Protein AF-A0A3D2WBB2-F1 (afdb_monomer_lite)

Radius of gyration: 20.06 Å; chains: 1; bounding box: 77×52×42 Å

Structure (mmCIF, N/CA/C/O backbone):
data_AF-A0A3D2WBB2-F1
#
_entry.id   AF-A0A3D2WBB2-F1
#
loop_
_atom_site.group_PDB
_atom_site.id
_atom_site.type_symbol
_atom_site.label_atom_id
_atom_site.label_alt_id
_atom_site.label_comp_id
_atom_site.label_asym_id
_atom_site.label_entity_id
_atom_site.label_seq_id
_atom_site.pdbx_PDB_ins_code
_atom_site.Cartn_x
_atom_site.Cartn_y
_atom_site.Cartn_z
_atom_site.occupancy
_atom_site.B_iso_or_equiv
_atom_site.auth_seq_id
_atom_site.auth_comp_id
_atom_site.auth_asym_id
_atom_site.auth_atom_id
_atom_site.pdbx_PDB_model_num
ATOM 1 N N . GLU A 1 1 ? -9.782 -0.690 -15.755 1.00 61.75 1 GLU A N 1
ATOM 2 C CA . GLU A 1 1 ? -10.729 -1.822 -15.718 1.00 61.75 1 GLU A CA 1
ATOM 3 C C . GLU A 1 1 ? -10.111 -3.069 -16.345 1.00 61.75 1 GLU A C 1
ATOM 5 O O . GLU A 1 1 ? -9.703 -3.936 -15.591 1.00 61.75 1 GLU A O 1
ATOM 10 N N . THR A 1 2 ? -9.831 -3.093 -17.655 1.00 85.31 2 THR A N 1
ATOM 11 C CA . THR A 1 2 ? -9.267 -4.277 -18.347 1.00 85.31 2 THR A CA 1
ATOM 12 C C . THR A 1 2 ? -7.990 -4.871 -17.727 1.00 85.31 2 THR A C 1
ATOM 14 O O . THR A 1 2 ? -7.833 -6.085 -17.721 1.00 85.31 2 THR A O 1
ATOM 17 N N . GLY A 1 3 ? -7.074 -4.052 -17.195 1.00 86.94 3 GLY A N 1
ATOM 18 C CA . GLY A 1 3 ? -5.853 -4.553 -16.546 1.00 86.94 3 GLY A CA 1
ATOM 19 C C . GLY A 1 3 ? -6.113 -5.295 -15.227 1.00 86.94 3 GLY A C 1
ATOM 20 O O . GLY A 1 3 ? -5.578 -6.382 -15.016 1.00 86.94 3 GLY A O 1
ATOM 21 N N . ILE A 1 4 ? -7.008 -4.766 -14.386 1.00 91.81 4 ILE A N 1
ATOM 22 C CA . ILE A 1 4 ? -7.399 -5.400 -13.116 1.00 91.81 4 ILE A CA 1
ATOM 23 C C . ILE A 1 4 ? -8.048 -6.757 -13.390 1.00 91.81 4 ILE A C 1
ATOM 25 O O . ILE A 1 4 ? -7.694 -7.733 -12.735 1.00 91.81 4 ILE A O 1
ATOM 29 N N . ASP A 1 5 ? -8.921 -6.845 -14.397 1.00 93.56 5 ASP A N 1
ATOM 30 C CA . ASP A 1 5 ? -9.572 -8.107 -14.765 1.00 93.56 5 ASP A CA 1
ATOM 31 C C . ASP A 1 5 ? -8.561 -9.170 -15.213 1.00 93.56 5 ASP A C 1
ATOM 33 O O . ASP A 1 5 ? -8.656 -10.324 -14.797 1.00 93.56 5 ASP A O 1
ATOM 37 N N . ILE A 1 6 ? -7.550 -8.779 -16.002 1.00 93.38 6 ILE A N 1
ATOM 38 C CA . ILE A 1 6 ? -6.455 -9.684 -16.382 1.00 93.38 6 ILE A CA 1
ATOM 39 C C . ILE A 1 6 ? -5.683 -10.122 -15.137 1.00 93.38 6 ILE A C 1
ATOM 41 O O . 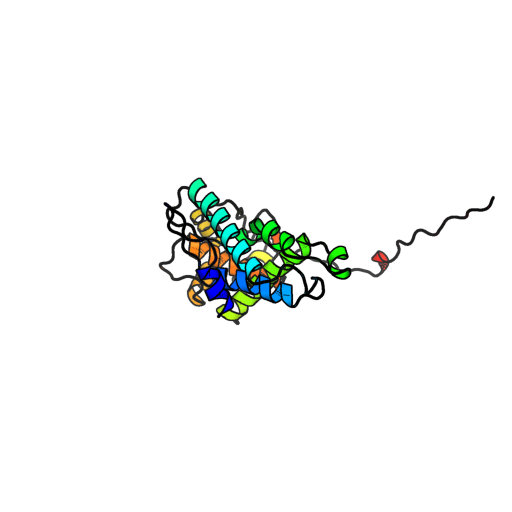ILE A 1 6 ? -5.426 -11.308 -14.965 1.00 93.38 6 ILE A O 1
ATOM 45 N N . THR A 1 7 ? -5.329 -9.194 -14.248 1.00 94.69 7 THR A N 1
ATOM 46 C CA . THR A 1 7 ? -4.597 -9.524 -13.018 1.00 94.69 7 THR A CA 1
ATOM 47 C C . THR A 1 7 ? -5.394 -10.489 -12.143 1.00 94.69 7 THR A C 1
ATOM 49 O O . THR A 1 7 ? -4.837 -11.471 -11.666 1.00 94.69 7 THR A O 1
ATOM 52 N N . ARG A 1 8 ? -6.702 -10.270 -11.987 1.00 92.56 8 ARG A N 1
ATOM 53 C CA . ARG A 1 8 ? -7.597 -11.141 -11.217 1.00 92.56 8 ARG A CA 1
ATOM 54 C C . ARG A 1 8 ? -7.728 -12.537 -11.831 1.00 92.56 8 ARG A C 1
ATOM 56 O O . ARG A 1 8 ? -7.845 -13.512 -11.096 1.00 92.56 8 ARG A O 1
ATOM 63 N N . GLN A 1 9 ? -7.715 -12.635 -13.161 1.00 93.56 9 GLN A N 1
ATOM 64 C CA . GLN A 1 9 ? -7.784 -13.911 -13.872 1.00 93.56 9 GLN A CA 1
ATOM 65 C C . GLN A 1 9 ? -6.462 -14.690 -13.811 1.00 93.56 9 GLN A C 1
ATOM 67 O O . GLN A 1 9 ? -6.476 -15.910 -13.662 1.00 93.56 9 GLN A O 1
ATOM 72 N N . GLU A 1 10 ? -5.333 -14.000 -13.967 1.00 95.81 10 GLU A N 1
ATOM 73 C CA . GLU A 1 10 ? -4.030 -14.632 -14.192 1.00 95.81 10 GLU A CA 1
ATOM 74 C C . GLU A 1 10 ? -3.206 -14.807 -12.908 1.00 95.81 10 GLU A C 1
ATOM 76 O O . GLU A 1 10 ? -2.350 -15.688 -12.857 1.00 95.81 10 GLU A O 1
ATOM 81 N N . ALA A 1 11 ? -3.434 -13.991 -11.873 1.00 94.75 11 ALA A N 1
ATOM 82 C CA . ALA A 1 11 ? -2.709 -14.111 -10.613 1.00 94.75 11 ALA A CA 1
ATOM 83 C C . ALA A 1 11 ? -3.179 -15.323 -9.807 1.00 94.75 11 ALA A C 1
ATOM 85 O O . ALA A 1 11 ? -4.372 -15.528 -9.565 1.00 94.75 11 ALA A O 1
ATOM 86 N N . TRP A 1 12 ? -2.222 -16.098 -9.301 1.00 93.62 12 TRP A N 1
ATOM 87 C CA . TRP A 1 12 ? -2.512 -17.219 -8.420 1.00 93.62 12 TRP A CA 1
ATOM 88 C C . TRP A 1 12 ? -2.884 -16.750 -7.000 1.00 93.62 12 TRP A C 1
ATOM 90 O O . TRP A 1 12 ? -2.059 -16.709 -6.079 1.00 93.62 12 TRP A O 1
ATOM 100 N N . VAL A 1 13 ? -4.155 -16.379 -6.822 1.00 92.56 13 VAL A N 1
ATOM 101 C CA . VAL A 1 13 ? -4.709 -15.865 -5.553 1.00 92.56 13 VAL A CA 1
ATOM 102 C C . VAL A 1 13 ? -5.600 -16.862 -4.811 1.00 92.56 13 VAL A C 1
ATOM 104 O O . VAL A 1 13 ? -5.756 -16.751 -3.599 1.00 92.56 13 VAL A O 1
ATOM 107 N N . ALA A 1 14 ? -6.158 -17.857 -5.504 1.00 88.00 14 ALA A N 1
ATOM 108 C CA . ALA A 1 14 ? -6.928 -18.927 -4.876 1.00 88.00 14 ALA A CA 1
ATOM 109 C C . ALA A 1 14 ? -5.973 -19.929 -4.206 1.00 88.00 14 ALA A C 1
ATOM 111 O O . ALA A 1 14 ? -5.263 -20.668 -4.894 1.00 88.00 14 ALA A O 1
ATOM 112 N N . ARG A 1 15 ? -5.935 -19.922 -2.868 1.00 82.75 15 ARG A N 1
ATOM 113 C CA . ARG A 1 15 ? -5.063 -20.780 -2.054 1.00 82.75 15 ARG A CA 1
ATOM 114 C C . ARG A 1 15 ? -5.856 -21.912 -1.419 1.00 82.75 15 ARG A C 1
ATOM 116 O O . ARG A 1 15 ? -6.950 -21.706 -0.897 1.00 82.75 15 ARG A O 1
ATOM 123 N N . ASP A 1 16 ? -5.297 -23.115 -1.460 1.00 84.12 16 ASP A N 1
ATOM 124 C CA . ASP A 1 16 ? -5.919 -24.275 -0.835 1.00 84.12 16 ASP A CA 1
ATOM 125 C C . ASP A 1 16 ? -5.902 -24.119 0.693 1.00 84.12 16 ASP A C 1
ATOM 127 O O . ASP A 1 16 ? -4.847 -23.974 1.304 1.00 84.12 16 ASP A O 1
ATOM 131 N N . GLY A 1 17 ? -7.077 -24.181 1.323 1.00 81.50 17 GLY A N 1
ATOM 132 C CA . GLY A 1 17 ? -7.205 -24.197 2.784 1.00 81.50 17 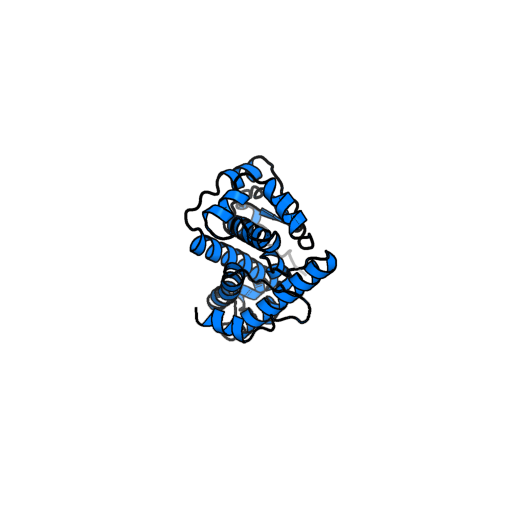GLY A CA 1
ATOM 133 C C . GLY A 1 17 ? -7.274 -22.831 3.473 1.00 81.50 17 GLY A C 1
ATOM 134 O O . GLY A 1 17 ? -7.447 -22.810 4.688 1.00 81.50 17 GLY A O 1
ATOM 135 N N . MET A 1 18 ? -7.213 -21.718 2.734 1.00 85.12 18 MET A N 1
ATOM 136 C CA . MET A 1 18 ? -7.376 -20.362 3.276 1.00 85.12 18 MET A CA 1
ATOM 137 C C . MET A 1 18 ? -8.432 -19.582 2.489 1.00 85.12 18 MET A C 1
ATOM 139 O O . MET A 1 18 ? -8.458 -19.612 1.259 1.00 85.12 18 MET A O 1
ATOM 143 N N . CYS A 1 19 ? -9.300 -18.850 3.190 1.00 92.75 19 CYS A N 1
ATOM 144 C CA . CYS A 1 19 ? -10.227 -17.920 2.549 1.00 92.75 19 CYS A CA 1
ATOM 145 C C . CYS A 1 19 ? -9.487 -16.613 2.245 1.00 92.75 19 CYS A C 1
ATOM 147 O O . CYS A 1 19 ? -9.112 -15.903 3.175 1.00 92.75 19 CYS A O 1
ATOM 149 N N . VAL A 1 20 ? -9.247 -16.299 0.971 1.00 96.12 20 VAL A N 1
ATOM 150 C CA . VAL A 1 20 ? -8.587 -15.048 0.567 1.00 96.12 20 VAL A CA 1
ATOM 151 C C . VAL A 1 20 ? -9.648 -14.023 0.174 1.00 96.12 20 VAL A C 1
ATOM 153 O O . VAL A 1 20 ? -10.435 -14.259 -0.741 1.00 96.12 20 VAL A O 1
ATOM 156 N N . GLU A 1 21 ? -9.652 -12.877 0.849 1.00 96.69 21 GLU A N 1
ATOM 157 C CA . GLU A 1 21 ? -10.499 -11.728 0.523 1.00 96.69 21 GLU A CA 1
ATOM 158 C C . GLU A 1 21 ? -9.593 -10.553 0.151 1.00 96.69 21 GLU A C 1
ATOM 160 O O . GLU A 1 21 ? -8.847 -10.046 0.985 1.00 96.69 21 GLU A O 1
ATOM 165 N N . ILE A 1 22 ? -9.639 -10.129 -1.113 1.00 97.69 22 ILE A N 1
ATOM 166 C CA . ILE A 1 22 ? -8.820 -9.027 -1.626 1.00 97.69 22 ILE A CA 1
ATOM 167 C C . ILE A 1 22 ? -9.717 -7.794 -1.758 1.00 97.69 22 ILE A C 1
ATOM 169 O O . ILE A 1 22 ? -10.651 -7.822 -2.559 1.00 97.69 22 ILE A O 1
ATOM 173 N N . PRO A 1 23 ? -9.473 -6.712 -0.997 1.00 98.12 23 PRO A N 1
ATOM 174 C CA . PRO A 1 23 ? -10.250 -5.492 -1.148 1.00 98.12 23 PRO A CA 1
ATOM 175 C C . PRO A 1 23 ? -9.999 -4.865 -2.520 1.00 98.12 23 PRO A C 1
ATOM 177 O O . PRO A 1 23 ? -8.846 -4.731 -2.932 1.00 98.12 23 PRO A O 1
ATOM 180 N N . ASP A 1 24 ? -11.052 -4.383 -3.185 1.00 97.44 24 ASP A N 1
ATOM 181 C CA . ASP A 1 24 ? -10.924 -3.832 -4.540 1.00 97.44 24 ASP A CA 1
ATOM 182 C C . ASP A 1 24 ? -9.881 -2.696 -4.611 1.00 97.44 24 ASP A C 1
ATOM 184 O O . ASP A 1 24 ? -9.224 -2.536 -5.632 1.00 97.44 24 ASP A O 1
ATOM 188 N N . PHE A 1 25 ? -9.714 -1.881 -3.550 1.00 98.19 25 PHE A N 1
ATOM 189 C CA . PHE A 1 25 ? -8.728 -0.780 -3.548 1.00 98.19 25 PHE A CA 1
ATOM 190 C C . PHE A 1 25 ? -7.288 -1.296 -3.540 1.00 98.19 25 PHE A C 1
ATOM 192 O O . PHE A 1 25 ? -6.386 -0.593 -3.992 1.00 98.19 25 PHE A O 1
ATOM 199 N N . VAL A 1 26 ? -7.049 -2.507 -3.033 1.00 98.50 26 VAL A N 1
ATOM 200 C CA . VAL A 1 26 ? -5.727 -3.135 -3.069 1.00 98.50 26 VAL A CA 1
ATOM 201 C C . VAL A 1 26 ? -5.402 -3.545 -4.502 1.00 98.50 26 VAL A C 1
ATOM 203 O O . VAL A 1 26 ? -4.334 -3.187 -4.990 1.00 98.50 26 VAL A O 1
ATOM 206 N N . GLU A 1 27 ? -6.328 -4.198 -5.213 1.00 97.94 27 GLU A N 1
ATOM 207 C CA . GLU A 1 27 ? -6.154 -4.532 -6.641 1.00 97.94 27 GLU A CA 1
ATOM 208 C C . GLU A 1 27 ? -5.912 -3.281 -7.486 1.00 97.94 27 GLU A C 1
ATOM 210 O O . GLU A 1 27 ? -5.000 -3.219 -8.309 1.00 97.94 27 GLU A O 1
ATOM 215 N N . GLU A 1 28 ? -6.698 -2.248 -7.221 1.00 98.31 28 GLU A N 1
ATOM 216 C CA . GLU A 1 28 ? -6.569 -0.937 -7.832 1.00 98.31 28 GLU A CA 1
ATOM 217 C C . GLU A 1 28 ? -5.208 -0.276 -7.570 1.00 98.31 28 GLU A C 1
ATOM 219 O O . GLU A 1 28 ? -4.611 0.297 -8.482 1.00 98.31 28 GLU A O 1
ATOM 224 N N . THR A 1 29 ? -4.698 -0.367 -6.341 1.00 98.62 29 THR A N 1
ATOM 225 C CA . THR A 1 29 ? -3.377 0.167 -5.977 1.00 98.62 29 THR A CA 1
ATOM 226 C C . THR A 1 29 ? -2.265 -0.611 -6.673 1.00 98.62 29 THR A C 1
ATOM 228 O O . THR A 1 29 ? -1.348 -0.001 -7.216 1.00 98.62 29 THR A O 1
ATOM 231 N N . VAL A 1 30 ? -2.368 -1.943 -6.730 1.00 98.38 30 VAL A N 1
ATOM 232 C CA . VAL A 1 30 ? -1.417 -2.807 -7.448 1.00 98.38 30 VAL A CA 1
ATOM 233 C C . VAL A 1 30 ? -1.358 -2.456 -8.934 1.00 98.38 30 VAL A C 1
ATOM 235 O O . VAL A 1 30 ? -0.272 -2.318 -9.496 1.00 98.38 30 VAL A O 1
ATOM 238 N N . GLU A 1 31 ? -2.510 -2.267 -9.574 1.00 97.50 31 GLU A N 1
ATOM 239 C CA . GLU A 1 31 ? -2.563 -1.886 -10.984 1.00 97.50 31 GLU A CA 1
ATOM 240 C C . GLU A 1 31 ? -1.968 -0.484 -11.211 1.00 97.50 31 GLU A C 1
ATOM 242 O O . GLU A 1 31 ? -1.227 -0.265 -12.172 1.00 97.50 31 GLU A O 1
ATOM 247 N N . ARG A 1 32 ? -2.227 0.465 -10.302 1.00 97.38 32 ARG A N 1
ATOM 248 C CA . ARG A 1 32 ? -1.655 1.818 -10.377 1.00 97.38 32 ARG A CA 1
ATOM 249 C C . ARG A 1 32 ? -0.132 1.829 -10.270 1.00 97.38 32 ARG A C 1
ATOM 251 O O . ARG A 1 32 ? 0.479 2.618 -10.985 1.00 97.38 32 ARG A O 1
ATOM 258 N N . ILE A 1 33 ? 0.482 0.923 -9.502 1.00 97.81 33 ILE A N 1
ATOM 259 C CA . ILE A 1 33 ? 1.953 0.793 -9.455 1.00 97.81 33 ILE A CA 1
ATOM 260 C C . ILE A 1 33 ? 2.501 0.540 -10.859 1.00 97.81 33 ILE A C 1
ATOM 262 O O . ILE A 1 33 ? 3.455 1.192 -11.277 1.00 97.81 33 ILE A O 1
ATOM 266 N N . ALA A 1 34 ? 1.877 -0.372 -11.607 1.00 94.81 34 ALA A N 1
ATOM 267 C CA . ALA A 1 34 ? 2.307 -0.697 -12.960 1.00 94.81 34 ALA A CA 1
ATOM 268 C C . ALA A 1 34 ? 2.087 0.468 -13.936 1.00 94.81 34 ALA A C 1
ATOM 270 O O . ALA A 1 34 ? 2.934 0.708 -14.790 1.00 94.81 34 ALA A O 1
ATOM 271 N N . PHE A 1 35 ? 0.979 1.207 -13.815 1.00 94.62 35 PHE A N 1
ATOM 272 C CA . PHE A 1 35 ? 0.743 2.398 -14.637 1.00 94.62 35 PHE A CA 1
ATOM 273 C C . PHE A 1 35 ? 1.764 3.500 -14.369 1.00 94.62 35 PHE A C 1
ATOM 275 O O . PHE A 1 35 ? 2.396 3.976 -15.307 1.00 94.62 35 PHE A O 1
ATOM 282 N N . LEU A 1 36 ? 1.977 3.854 -13.101 1.00 96.56 36 LEU A N 1
ATOM 283 C CA . LEU A 1 36 ? 2.958 4.872 -12.734 1.00 96.56 36 LEU A CA 1
ATOM 284 C C . LEU A 1 36 ? 4.367 4.473 -13.167 1.00 96.56 36 LEU A C 1
ATOM 286 O O . LEU A 1 36 ? 5.098 5.307 -13.684 1.00 96.56 36 LEU A O 1
ATOM 290 N N . ALA A 1 37 ? 4.728 3.196 -13.028 1.00 95.56 37 ALA A N 1
ATOM 291 C CA . ALA A 1 37 ? 6.027 2.707 -13.465 1.00 95.56 37 ALA A CA 1
ATOM 292 C C . ALA A 1 37 ? 6.224 2.808 -14.989 1.00 95.56 37 ALA A C 1
ATOM 294 O O . ALA A 1 37 ? 7.334 3.076 -15.436 1.00 95.56 37 ALA A O 1
ATOM 295 N N . ARG A 1 38 ? 5.168 2.622 -15.799 1.00 93.31 38 ARG A N 1
ATOM 296 C CA . ARG A 1 38 ? 5.245 2.806 -17.264 1.00 93.31 38 ARG A CA 1
ATOM 297 C C . ARG A 1 38 ? 5.446 4.269 -17.635 1.00 93.31 38 ARG A C 1
ATOM 299 O O . ARG A 1 38 ? 6.156 4.555 -18.588 1.00 93.31 38 ARG A O 1
ATOM 306 N N . ASP A 1 39 ? 4.850 5.186 -16.884 1.00 93.69 39 ASP A N 1
ATOM 307 C CA . ASP A 1 39 ? 4.917 6.617 -17.185 1.00 93.69 39 ASP A CA 1
ATOM 308 C C . ASP A 1 39 ? 6.134 7.318 -16.540 1.00 93.69 39 ASP A C 1
ATOM 310 O O . ASP A 1 39 ? 6.407 8.490 -16.825 1.00 93.69 39 ASP A O 1
ATOM 314 N N . ASP A 1 40 ? 6.897 6.618 -15.691 1.00 95.50 40 ASP A N 1
ATOM 315 C CA . ASP A 1 40 ? 8.071 7.158 -15.005 1.00 95.50 40 ASP A CA 1
ATOM 316 C C . ASP A 1 40 ? 9.300 7.196 -15.929 1.00 95.50 40 ASP A C 1
ATOM 318 O O . ASP A 1 40 ? 9.781 6.181 -16.429 1.00 95.50 40 ASP A O 1
ATOM 322 N N . ARG A 1 41 ? 9.864 8.394 -16.122 1.00 94.62 41 ARG A N 1
ATOM 323 C CA . ARG A 1 41 ? 11.036 8.627 -16.987 1.00 94.62 41 ARG A CA 1
ATOM 324 C C . ARG A 1 41 ? 12.327 8.007 -16.461 1.00 94.62 41 ARG A C 1
ATOM 326 O O . ARG A 1 41 ? 13.297 7.912 -17.205 1.00 94.62 41 ARG A O 1
ATOM 333 N N . ARG A 1 42 ? 12.355 7.624 -15.185 1.00 96.12 42 ARG A N 1
ATOM 334 C CA . ARG A 1 42 ? 13.504 6.978 -14.543 1.00 96.12 42 ARG A CA 1
ATOM 335 C C . ARG A 1 42 ? 13.574 5.483 -14.860 1.00 96.12 42 ARG A C 1
ATOM 337 O O . ARG A 1 42 ? 14.571 4.848 -14.527 1.00 96.12 42 ARG A O 1
ATOM 344 N N . ILE A 1 43 ? 12.531 4.924 -15.472 1.00 95.50 43 ILE A N 1
ATOM 345 C CA . ILE A 1 43 ? 12.381 3.501 -15.776 1.00 95.50 43 ILE A CA 1
ATOM 346 C C . ILE A 1 43 ? 12.453 3.304 -17.294 1.00 95.50 43 ILE A C 1
ATOM 348 O O . ILE A 1 43 ? 11.814 4.035 -18.055 1.00 95.50 43 ILE A O 1
ATOM 352 N N . ASP A 1 44 ? 13.219 2.303 -17.738 1.00 93.56 44 ASP A N 1
ATOM 353 C CA . ASP A 1 44 ? 13.323 1.945 -19.155 1.00 93.56 44 ASP A CA 1
ATOM 354 C C . ASP A 1 44 ? 11.950 1.482 -19.660 1.00 93.56 44 ASP A C 1
ATOM 356 O O . ASP A 1 44 ? 11.328 0.563 -19.123 1.00 93.56 44 ASP A O 1
ATOM 360 N N . GLN A 1 45 ? 11.476 2.091 -20.741 1.00 84.94 45 GLN A N 1
ATOM 361 C CA . GLN A 1 45 ? 10.185 1.792 -21.369 1.00 84.94 45 GLN A CA 1
ATOM 362 C C . GLN A 1 45 ? 10.113 0.386 -21.989 1.00 84.94 45 GLN A C 1
ATOM 364 O O . GLN A 1 45 ? 9.035 -0.101 -22.335 1.00 84.94 45 GLN A O 1
ATOM 369 N N . ARG A 1 46 ? 11.259 -0.280 -22.153 1.00 83.56 46 ARG A N 1
ATOM 370 C CA . ARG A 1 46 ? 11.383 -1.678 -22.591 1.00 83.56 46 ARG A CA 1
ATOM 371 C C . ARG A 1 46 ? 11.482 -2.657 -21.422 1.00 83.56 46 ARG A C 1
ATOM 373 O O . ARG A 1 46 ? 11.603 -3.860 -21.662 1.00 83.56 46 ARG A O 1
ATOM 380 N N . SER A 1 47 ? 11.446 -2.159 -20.187 1.00 80.44 47 SER A N 1
ATOM 381 C CA . SER A 1 47 ? 11.511 -2.975 -18.977 1.00 80.44 47 SER A CA 1
ATOM 382 C C . SER A 1 47 ? 10.305 -3.910 -18.829 1.00 80.44 47 SER A C 1
ATOM 384 O O . SER A 1 47 ? 9.299 -3.839 -19.540 1.00 80.44 47 SER A O 1
ATOM 386 N N . GLY A 1 48 ? 10.394 -4.820 -17.860 1.00 78.69 48 GLY A N 1
ATOM 387 C CA . GLY A 1 48 ? 9.367 -5.811 -17.546 1.00 78.69 48 GLY A CA 1
ATOM 388 C C . GLY A 1 48 ? 8.066 -5.257 -16.950 1.00 78.69 48 GLY A C 1
ATOM 389 O O . GLY A 1 48 ? 7.240 -6.072 -16.518 1.00 78.69 48 GLY A O 1
ATOM 390 N N . VAL A 1 49 ? 7.845 -3.934 -16.957 1.00 86.50 49 VAL A N 1
ATOM 391 C CA . VAL A 1 49 ? 6.637 -3.222 -16.488 1.00 86.50 49 VAL A CA 1
ATOM 392 C C . VAL A 1 49 ? 5.451 -3.453 -17.448 1.00 86.50 49 VAL A C 1
ATOM 394 O O . VAL A 1 49 ? 4.830 -2.568 -18.033 1.00 86.50 49 VAL A O 1
ATOM 397 N N . SER A 1 50 ? 5.122 -4.725 -17.622 1.00 88.62 50 SER A N 1
ATOM 398 C CA . SER A 1 50 ? 4.002 -5.253 -18.399 1.00 88.62 50 SER A CA 1
ATOM 399 C C . SER A 1 50 ? 2.883 -5.693 -17.459 1.00 88.62 50 SER A C 1
ATOM 401 O O . SER A 1 50 ? 2.963 -5.478 -16.250 1.00 88.62 50 SER A O 1
ATOM 403 N N . GLN A 1 51 ? 1.859 -6.371 -17.978 1.00 91.12 51 GLN A N 1
ATOM 404 C CA . GLN A 1 51 ? 0.829 -6.964 -17.121 1.00 91.12 51 GLN A CA 1
ATOM 405 C C . GLN A 1 51 ? 1.363 -8.051 -16.179 1.00 91.12 51 GLN A C 1
ATOM 407 O O . GLN A 1 51 ? 0.728 -8.376 -15.185 1.00 91.12 51 GLN A O 1
ATOM 412 N N . ARG A 1 52 ? 2.581 -8.556 -16.412 1.00 92.31 52 ARG A N 1
ATOM 413 C CA . ARG A 1 52 ? 3.242 -9.497 -15.496 1.00 92.31 52 ARG A CA 1
ATOM 414 C C . ARG A 1 52 ? 3.635 -8.867 -14.163 1.00 92.31 52 ARG A C 1
ATOM 416 O O . ARG A 1 52 ? 3.771 -9.593 -13.182 1.00 92.31 52 ARG A O 1
ATOM 423 N N . MET A 1 53 ? 3.853 -7.554 -14.125 1.00 94.62 53 MET A N 1
ATOM 424 C CA . MET A 1 53 ? 4.214 -6.849 -12.898 1.00 94.62 53 MET A CA 1
ATOM 425 C C . MET A 1 53 ? 3.070 -6.868 -11.868 1.00 94.62 53 MET A C 1
ATOM 427 O O . MET A 1 53 ? 3.294 -7.435 -10.800 1.00 94.62 53 MET A O 1
ATOM 431 N N . PRO A 1 54 ? 1.849 -6.366 -12.157 1.00 96.94 54 PRO A N 1
ATOM 432 C CA . PRO A 1 54 ? 0.750 -6.407 -11.194 1.00 96.94 54 PRO A CA 1
ATOM 433 C C . PRO A 1 54 ? 0.357 -7.842 -10.817 1.00 96.94 54 PRO A C 1
ATOM 435 O O . PRO A 1 54 ? 0.073 -8.087 -9.651 1.00 96.94 54 PRO A O 1
ATOM 438 N N . ILE A 1 55 ? 0.451 -8.809 -11.742 1.00 97.00 55 ILE A N 1
ATOM 439 C CA . ILE A 1 55 ? 0.271 -10.243 -11.441 1.00 97.00 55 ILE A CA 1
ATOM 440 C C . ILE A 1 55 ? 1.265 -10.712 -10.366 1.00 97.00 55 ILE A C 1
ATOM 442 O O . ILE A 1 55 ? 0.855 -11.230 -9.331 1.00 97.00 55 ILE A O 1
ATOM 446 N N . THR A 1 56 ? 2.566 -10.472 -10.568 1.00 96.94 56 THR A N 1
ATOM 447 C CA . THR A 1 56 ? 3.608 -10.914 -9.619 1.00 96.94 56 THR A CA 1
ATOM 448 C C . THR A 1 56 ? 3.467 -10.203 -8.267 1.00 96.94 56 THR A C 1
ATOM 450 O O . THR A 1 56 ? 3.658 -10.815 -7.214 1.00 96.94 56 THR A O 1
ATOM 453 N N . ILE A 1 57 ? 3.120 -8.910 -8.275 1.00 98.12 57 ILE A N 1
ATOM 454 C CA . ILE A 1 57 ? 2.866 -8.142 -7.049 1.00 98.12 57 ILE A CA 1
ATOM 455 C C . ILE A 1 57 ? 1.674 -8.744 -6.304 1.00 98.12 57 ILE A C 1
ATOM 457 O O . ILE A 1 57 ? 1.799 -9.023 -5.115 1.00 98.12 57 ILE A O 1
ATOM 461 N N . MET A 1 58 ? 0.559 -8.999 -6.996 1.00 98.19 58 MET A N 1
ATOM 462 C CA . MET A 1 58 ? -0.652 -9.576 -6.408 1.00 98.19 58 MET A CA 1
ATOM 463 C C . MET A 1 58 ? -0.370 -10.929 -5.740 1.00 98.19 58 MET A C 1
ATOM 465 O O . MET A 1 58 ? -0.713 -11.146 -4.578 1.00 98.19 58 MET A O 1
ATOM 469 N N . GLU A 1 59 ? 0.334 -11.824 -6.432 1.00 97.62 59 GLU A N 1
ATOM 470 C CA . GLU A 1 59 ? 0.735 -13.124 -5.881 1.00 97.62 59 GLU A CA 1
ATOM 471 C C . GLU A 1 59 ? 1.629 -12.983 -4.644 1.00 97.62 59 GLU A C 1
ATOM 473 O O . GLU A 1 59 ? 1.503 -13.751 -3.682 1.00 97.62 59 GLU A O 1
ATOM 478 N N . THR A 1 60 ? 2.521 -11.989 -4.647 1.00 98.06 60 THR A N 1
ATOM 479 C CA . THR A 1 60 ? 3.452 -11.740 -3.543 1.00 98.06 60 THR A CA 1
ATOM 480 C C . THR A 1 60 ? 2.733 -11.179 -2.320 1.00 98.06 60 THR A C 1
ATOM 482 O O . THR A 1 60 ? 2.955 -11.676 -1.214 1.00 98.06 60 THR A O 1
ATOM 485 N N . ILE A 1 61 ? 1.835 -10.202 -2.493 1.00 98.12 61 ILE A N 1
ATOM 486 C CA . ILE A 1 61 ? 1.089 -9.623 -1.367 1.00 98.12 61 ILE A CA 1
ATOM 487 C C . ILE A 1 61 ? 0.117 -10.629 -0.754 1.00 98.12 61 ILE A C 1
ATOM 489 O O . ILE A 1 61 ? 0.018 -10.695 0.469 1.00 98.12 61 ILE A O 1
ATOM 493 N N . VAL A 1 62 ? -0.531 -11.470 -1.571 1.00 97.75 62 VAL A N 1
ATOM 494 C CA . VAL A 1 62 ? -1.393 -12.552 -1.073 1.00 97.75 62 VAL A CA 1
ATOM 495 C C . VAL A 1 62 ? -0.566 -13.574 -0.297 1.00 97.75 62 VAL A C 1
ATOM 497 O O . VAL A 1 62 ? -0.958 -13.956 0.799 1.00 97.75 62 VAL A O 1
ATOM 500 N N . SER A 1 63 ? 0.617 -13.953 -0.791 1.00 96.69 63 SER A N 1
ATOM 501 C CA . SER A 1 63 ? 1.499 -14.892 -0.076 1.00 96.69 63 SER A CA 1
ATOM 502 C C . SER A 1 63 ? 2.020 -14.311 1.248 1.00 96.69 63 SER A C 1
ATOM 504 O O . SER A 1 63 ? 2.145 -15.027 2.243 1.00 96.69 63 SER A O 1
ATOM 506 N N . ASN A 1 64 ? 2.314 -13.006 1.295 1.00 97.31 64 ASN A N 1
ATOM 507 C CA . ASN A 1 64 ? 2.725 -12.332 2.529 1.00 97.31 64 ASN A CA 1
ATOM 508 C C . ASN A 1 64 ? 1.569 -12.245 3.539 1.00 97.31 64 ASN A C 1
ATOM 510 O O . ASN A 1 64 ? 1.763 -12.515 4.727 1.00 97.31 64 ASN A O 1
ATOM 514 N N . ALA A 1 65 ? 0.364 -11.934 3.058 1.00 97.12 65 ALA A N 1
ATOM 515 C CA . ALA A 1 65 ? -0.849 -11.921 3.862 1.00 97.12 65 ALA A CA 1
ATOM 516 C C . ALA A 1 65 ? -1.183 -13.315 4.408 1.00 97.12 65 ALA A C 1
ATOM 518 O O . ALA A 1 65 ? -1.517 -13.434 5.581 1.00 97.12 65 ALA A O 1
ATOM 519 N N . GLU A 1 66 ? -1.023 -14.366 3.603 1.00 95.88 66 GLU A N 1
ATOM 520 C CA . GLU A 1 66 ? -1.231 -15.763 3.999 1.00 95.88 66 GLU A CA 1
ATOM 521 C C . GLU A 1 66 ? -0.250 -16.169 5.105 1.00 95.88 66 GLU A C 1
ATOM 523 O O . GLU A 1 66 ? -0.657 -16.685 6.147 1.00 95.88 66 GLU A O 1
ATOM 528 N N . ARG A 1 67 ? 1.042 -15.843 4.944 1.00 95.94 67 ARG A N 1
ATOM 529 C CA . ARG A 1 67 ? 2.051 -16.043 5.999 1.00 95.94 67 ARG A CA 1
ATOM 530 C C . ARG A 1 67 ? 1.625 -15.373 7.306 1.00 95.94 67 ARG A C 1
ATOM 532 O O . ARG A 1 67 ? 1.752 -15.977 8.373 1.00 95.94 67 ARG A O 1
ATOM 539 N N . ARG A 1 68 ? 1.161 -14.121 7.236 1.00 95.88 68 ARG A N 1
ATOM 540 C CA . ARG A 1 68 ? 0.707 -13.357 8.407 1.00 95.88 68 ARG A CA 1
ATOM 541 C C . ARG A 1 68 ? -0.533 -13.992 9.041 1.00 95.88 68 ARG A C 1
ATOM 543 O O . ARG A 1 68 ? -0.525 -14.205 10.251 1.00 95.88 68 ARG A O 1
ATOM 550 N N . ALA A 1 69 ? -1.540 -14.333 8.242 1.00 95.69 69 ALA A N 1
ATOM 551 C CA . ALA A 1 69 ? -2.782 -14.947 8.698 1.00 95.69 69 ALA A CA 1
ATOM 552 C C . ALA A 1 69 ? -2.514 -16.279 9.414 1.00 95.69 69 ALA A C 1
ATOM 554 O O . ALA A 1 69 ? -2.939 -16.466 10.551 1.00 95.69 69 ALA A O 1
ATOM 555 N N . LEU A 1 70 ? -1.704 -17.161 8.819 1.00 95.19 70 LEU A N 1
ATOM 556 C CA . LEU A 1 70 ? -1.321 -18.444 9.419 1.00 95.19 70 LEU A CA 1
ATOM 557 C C . LEU A 1 70 ? -0.559 -18.276 10.738 1.00 95.19 70 LEU A C 1
ATOM 559 O O . LEU A 1 70 ? -0.788 -19.022 11.688 1.00 95.19 70 LEU A O 1
ATOM 563 N N . ARG A 1 71 ? 0.340 -17.289 10.818 1.00 96.69 71 ARG A N 1
ATOM 564 C CA . ARG A 1 71 ? 1.115 -17.015 12.036 1.00 96.69 71 ARG A CA 1
ATOM 565 C C . ARG A 1 71 ? 0.230 -16.575 13.204 1.00 96.69 71 ARG A C 1
ATOM 567 O O . ARG A 1 71 ? 0.565 -16.879 14.347 1.00 96.69 71 ARG A O 1
ATOM 574 N N . HIS A 1 72 ? -0.864 -15.872 12.918 1.00 96.75 72 HIS A N 1
ATOM 575 C CA . HIS A 1 72 ? -1.794 -15.345 13.923 1.00 96.75 72 HIS A CA 1
ATOM 576 C C . HIS A 1 72 ? -3.081 -16.161 14.078 1.00 96.75 72 HIS A C 1
ATOM 578 O O . HIS A 1 72 ? -3.891 -15.837 14.942 1.00 96.75 72 HIS A O 1
ATOM 584 N N . GLY A 1 73 ? -3.258 -17.224 13.290 1.00 95.31 73 GLY A N 1
ATOM 585 C CA . GLY A 1 73 ? -4.465 -18.051 13.305 1.00 95.31 73 GLY A CA 1
ATOM 586 C C . GLY A 1 73 ? -5.708 -17.321 12.787 1.00 95.31 73 GLY A C 1
ATOM 587 O O . GLY A 1 73 ? -6.784 -17.490 13.350 1.00 95.31 73 GLY A O 1
ATOM 588 N N . GLU A 1 74 ? -5.561 -16.475 11.765 1.00 95.31 74 GLU A N 1
ATOM 589 C CA . GLU A 1 74 ? -6.673 -15.751 11.136 1.00 95.31 74 GLU A CA 1
ATOM 590 C C . GLU A 1 74 ? -7.372 -16.627 10.084 1.00 95.31 74 GLU A C 1
ATOM 592 O O . GLU A 1 74 ? -6.719 -17.178 9.200 1.00 95.31 74 GLU A O 1
ATOM 597 N N . ASP A 1 75 ? -8.705 -16.717 10.144 1.00 92.62 75 ASP A N 1
ATOM 598 C CA . ASP A 1 75 ? -9.504 -17.540 9.218 1.00 92.62 75 ASP A CA 1
ATOM 599 C C . ASP A 1 75 ? -9.570 -16.965 7.789 1.00 92.62 75 ASP A C 1
ATOM 601 O O . ASP A 1 75 ? -9.772 -17.696 6.816 1.00 92.62 75 ASP A O 1
ATOM 605 N N . ILE A 1 76 ? -9.432 -15.639 7.663 1.00 95.81 76 ILE A N 1
ATOM 606 C CA . ILE A 1 76 ? -9.510 -14.909 6.394 1.00 95.81 76 ILE A CA 1
ATOM 607 C C . ILE A 1 76 ? -8.177 -14.208 6.146 1.00 95.81 76 ILE A C 1
ATOM 609 O O . ILE A 1 76 ? -7.724 -13.393 6.947 1.00 95.81 76 ILE A O 1
ATOM 613 N N . THR A 1 77 ? -7.570 -14.501 5.001 1.00 97.19 77 THR A N 1
ATOM 614 C CA . THR A 1 77 ? -6.369 -13.837 4.501 1.00 97.19 77 THR A CA 1
ATOM 615 C C . THR A 1 77 ? -6.757 -12.575 3.748 1.00 97.19 77 THR A C 1
ATOM 617 O O . THR A 1 77 ? -7.372 -12.651 2.686 1.00 97.19 77 THR A O 1
ATOM 620 N N . VAL A 1 78 ? -6.353 -11.420 4.277 1.00 98.06 78 VAL A N 1
ATOM 621 C CA . VAL A 1 78 ? -6.583 -10.120 3.637 1.00 98.06 78 VAL A CA 1
ATOM 622 C C . VAL A 1 78 ? -5.244 -9.416 3.397 1.00 98.06 78 VAL A C 1
ATOM 624 O O . VAL A 1 78 ? -4.553 -9.091 4.375 1.00 98.06 78 VAL A O 1
ATOM 627 N N . PRO A 1 79 ? -4.843 -9.181 2.132 1.00 97.94 79 PRO A N 1
ATOM 628 C CA . PRO A 1 79 ? -3.702 -8.335 1.828 1.00 97.94 79 PRO A CA 1
ATOM 629 C C . PRO A 1 79 ? -4.008 -6.866 2.137 1.00 97.94 79 PRO A C 1
ATOM 631 O O . PRO A 1 79 ? -5.138 -6.396 2.000 1.00 97.94 79 PRO A O 1
ATOM 634 N N . ARG A 1 80 ? -2.978 -6.141 2.565 1.00 97.00 80 ARG A N 1
ATOM 635 C CA . ARG A 1 80 ? -3.015 -4.737 2.985 1.00 97.00 80 ARG A CA 1
ATOM 636 C C . ARG A 1 80 ? -1.915 -3.942 2.284 1.00 97.00 80 ARG A C 1
ATOM 638 O O . ARG A 1 80 ? -1.076 -4.508 1.587 1.00 97.00 80 ARG A O 1
ATOM 645 N N . ILE A 1 81 ? -1.888 -2.628 2.471 1.00 97.19 81 ILE A N 1
ATOM 646 C CA . ILE A 1 81 ? -0.918 -1.753 1.796 1.00 97.19 81 ILE A CA 1
ATOM 647 C C . ILE A 1 81 ? 0.513 -2.040 2.265 1.00 97.19 81 ILE A C 1
ATOM 649 O O . ILE A 1 81 ? 1.437 -2.034 1.453 1.00 97.19 81 ILE A O 1
ATOM 653 N N . ALA A 1 82 ? 0.704 -2.409 3.535 1.00 94.81 82 ALA A N 1
ATOM 654 C CA . ALA A 1 82 ? 1.988 -2.861 4.064 1.00 94.81 82 ALA A CA 1
ATOM 655 C C . ALA A 1 82 ? 2.560 -4.070 3.296 1.00 94.81 82 ALA A C 1
ATOM 657 O O . ALA A 1 82 ? 3.777 -4.199 3.169 1.00 94.81 82 ALA A O 1
ATOM 658 N N . ASP A 1 83 ? 1.709 -4.928 2.721 1.00 97.50 83 ASP A N 1
ATOM 659 C CA . ASP A 1 83 ? 2.162 -6.083 1.940 1.00 97.50 83 ASP A CA 1
ATOM 660 C C . ASP A 1 83 ? 2.842 -5.673 0.625 1.00 97.50 83 ASP A C 1
ATOM 662 O O . ASP A 1 83 ? 3.726 -6.386 0.149 1.00 97.50 83 ASP A O 1
ATOM 666 N N . LEU A 1 84 ? 2.521 -4.498 0.067 1.00 97.56 84 LEU A N 1
ATOM 667 C CA . LEU A 1 84 ? 3.198 -3.967 -1.125 1.00 97.56 84 LEU A CA 1
ATOM 668 C C . LEU A 1 84 ? 4.687 -3.719 -0.862 1.00 97.56 84 LEU A C 1
ATOM 670 O O . LEU A 1 84 ? 5.518 -3.924 -1.745 1.00 97.56 84 LEU A O 1
ATOM 674 N N . TYR A 1 85 ? 5.042 -3.347 0.370 1.00 95.38 85 TYR A N 1
ATOM 675 C CA . TYR A 1 85 ? 6.435 -3.184 0.775 1.00 95.38 85 TYR A CA 1
ATOM 676 C C . TYR A 1 85 ? 7.170 -4.525 0.893 1.00 95.38 85 TYR A C 1
ATOM 678 O O . TYR A 1 85 ? 8.354 -4.606 0.566 1.00 95.38 85 TYR A O 1
ATOM 686 N N . ALA A 1 86 ? 6.477 -5.603 1.270 1.00 94.75 86 ALA A N 1
ATOM 687 C CA . ALA A 1 86 ? 7.037 -6.953 1.187 1.00 94.75 86 ALA A CA 1
ATOM 688 C C . ALA A 1 86 ? 7.227 -7.412 -0.274 1.00 94.75 86 ALA A C 1
ATOM 690 O O . ALA A 1 86 ? 8.093 -8.240 -0.556 1.00 94.75 86 ALA A O 1
ATOM 691 N N . ALA A 1 87 ? 6.466 -6.834 -1.210 1.00 96.81 87 ALA A N 1
ATOM 692 C CA . ALA A 1 87 ? 6.573 -7.076 -2.645 1.00 96.81 87 ALA A CA 1
ATOM 693 C C . ALA A 1 87 ? 7.614 -6.196 -3.367 1.00 96.81 87 ALA A C 1
ATOM 695 O O . ALA A 1 87 ? 7.706 -6.260 -4.593 1.00 96.81 87 ALA A O 1
ATOM 696 N N . LEU A 1 88 ? 8.450 -5.430 -2.652 1.00 97.44 88 LEU A N 1
ATOM 697 C CA . LEU A 1 88 ? 9.519 -4.631 -3.273 1.00 97.44 88 LEU A CA 1
ATOM 698 C C . LEU A 1 88 ? 10.410 -5.438 -4.237 1.00 97.44 88 LEU A C 1
ATOM 700 O O . LEU A 1 88 ? 10.626 -4.949 -5.343 1.00 97.44 88 LEU A O 1
ATOM 704 N N . PRO A 1 89 ? 10.860 -6.675 -3.925 1.00 96.69 89 PRO A N 1
ATOM 705 C CA . PRO A 1 89 ? 11.625 -7.481 -4.881 1.00 96.69 89 PRO A CA 1
ATOM 706 C C . PRO A 1 89 ? 10.845 -7.844 -6.156 1.00 96.69 89 PRO A C 1
ATOM 708 O O . PRO A 1 89 ? 11.436 -7.968 -7.227 1.00 96.69 89 PRO A O 1
ATOM 711 N N . ALA A 1 90 ? 9.520 -8.005 -6.060 1.00 95.69 90 ALA A N 1
ATOM 712 C CA . ALA A 1 90 ? 8.654 -8.270 -7.210 1.00 95.69 90 ALA A CA 1
ATOM 713 C C . ALA A 1 90 ? 8.466 -7.029 -8.095 1.00 95.69 90 ALA A C 1
ATOM 715 O O . ALA A 1 90 ? 8.245 -7.166 -9.295 1.00 95.69 90 ALA A O 1
ATOM 716 N N . ILE A 1 91 ? 8.572 -5.832 -7.513 1.00 96.56 91 ILE A N 1
ATOM 717 C CA . ILE A 1 91 ? 8.533 -4.550 -8.224 1.00 96.56 91 ILE A CA 1
ATOM 718 C C . ILE A 1 91 ? 9.886 -4.298 -8.895 1.00 96.56 91 ILE A C 1
ATOM 720 O O . ILE A 1 91 ? 9.966 -4.199 -10.119 1.00 96.56 91 ILE A O 1
ATOM 724 N N . THR A 1 92 ? 10.962 -4.261 -8.107 1.00 96.44 92 THR A N 1
ATOM 725 C CA . THR A 1 92 ? 12.303 -3.916 -8.595 1.00 96.44 92 THR A CA 1
ATOM 726 C C . THR A 1 92 ? 12.839 -4.942 -9.585 1.00 96.44 92 THR A C 1
ATOM 728 O O . THR A 1 92 ? 13.439 -4.556 -10.575 1.00 96.44 92 THR A O 1
ATOM 731 N N . GLY A 1 93 ? 12.543 -6.234 -9.410 1.00 94.06 93 GLY A N 1
ATOM 732 C CA . GLY A 1 93 ? 12.937 -7.285 -10.356 1.00 94.06 93 GLY A CA 1
ATOM 733 C C . GLY A 1 93 ? 12.190 -7.271 -11.698 1.00 94.06 93 GLY A C 1
ATOM 734 O O . GLY A 1 93 ? 12.461 -8.115 -12.554 1.00 94.06 93 GLY A O 1
ATOM 735 N N . LYS A 1 94 ? 11.212 -6.374 -11.885 1.00 93.56 94 LYS A N 1
ATOM 736 C CA . LYS A 1 94 ? 10.503 -6.155 -13.161 1.00 93.56 94 LYS A CA 1
ATOM 737 C C . LYS A 1 94 ? 10.834 -4.806 -13.792 1.00 93.56 94 LYS A C 1
ATOM 739 O O . LYS A 1 94 ? 10.402 -4.558 -14.915 1.00 93.56 94 LYS A O 1
ATOM 744 N N . MET A 1 95 ? 11.577 -3.963 -13.089 1.00 93.62 95 MET A N 1
ATOM 745 C CA . MET A 1 95 ? 11.988 -2.646 -13.543 1.00 93.62 95 MET A CA 1
ATOM 746 C C . MET A 1 95 ? 13.447 -2.700 -13.980 1.00 93.62 95 MET A C 1
ATOM 748 O O . MET A 1 95 ? 14.284 -3.276 -13.298 1.00 93.62 95 MET A O 1
ATOM 752 N N . GLU A 1 96 ? 13.738 -2.052 -15.096 1.00 94.62 96 GLU A N 1
ATOM 753 C CA . GLU A 1 96 ? 15.098 -1.708 -15.505 1.00 94.62 96 GLU A CA 1
ATOM 754 C C . GLU A 1 96 ? 15.165 -0.184 -15.476 1.00 94.62 96 GLU A C 1
ATOM 756 O O . GLU A 1 96 ? 14.172 0.476 -15.801 1.00 94.62 96 GLU A O 1
ATOM 761 N N . LEU A 1 97 ? 16.278 0.385 -15.025 1.00 96.00 97 LEU A N 1
ATOM 762 C CA . LEU A 1 97 ? 16.379 1.825 -14.819 1.00 96.00 97 LEU A CA 1
ATOM 763 C C . LEU A 1 97 ? 17.081 2.505 -15.989 1.00 96.00 97 LEU A C 1
ATOM 765 O O . LEU A 1 97 ? 18.047 2.000 -16.556 1.00 96.00 97 LEU A O 1
ATOM 769 N N . GLU A 1 98 ? 16.606 3.702 -16.308 1.00 95.12 98 GLU A N 1
ATOM 770 C CA . GLU A 1 98 ? 17.363 4.651 -17.116 1.00 95.12 98 GLU A CA 1
ATOM 771 C C . GLU A 1 98 ? 18.493 5.262 -16.275 1.00 95.12 98 GLU A C 1
ATOM 773 O O . GLU A 1 98 ? 18.513 5.147 -15.047 1.00 95.12 98 GLU A O 1
ATOM 778 N N . TYR A 1 99 ? 19.406 6.000 -16.912 1.00 94.56 99 TYR A N 1
ATOM 779 C CA . TYR A 1 99 ? 20.525 6.646 -16.209 1.00 94.56 99 TYR A CA 1
ATOM 780 C C . TYR A 1 99 ? 20.080 7.489 -14.998 1.00 94.56 99 TYR A C 1
ATOM 782 O O . TYR A 1 99 ? 20.690 7.424 -13.933 1.00 94.56 99 TYR A O 1
ATOM 790 N N . GLU A 1 100 ? 18.997 8.264 -15.132 1.00 91.62 100 GLU A N 1
ATOM 791 C CA . GLU A 1 100 ? 18.447 9.045 -14.017 1.00 91.62 100 GLU A CA 1
ATOM 792 C C . GLU A 1 100 ? 17.926 8.147 -12.887 1.00 91.62 100 GLU A C 1
ATOM 794 O O . GLU A 1 100 ? 18.089 8.472 -11.709 1.00 91.62 100 GLU A O 1
ATOM 799 N N . GLY A 1 101 ? 17.321 7.010 -13.232 1.00 94.12 101 GLY A N 1
ATOM 800 C CA . GLY A 1 101 ? 16.829 6.048 -12.258 1.00 94.12 101 GLY A CA 1
ATOM 801 C C . GLY A 1 101 ? 17.954 5.393 -11.473 1.00 94.12 101 GLY A C 1
ATOM 802 O O . GLY A 1 101 ? 17.849 5.298 -10.252 1.00 94.12 101 GLY A O 1
ATOM 803 N N . GLU A 1 102 ? 19.054 5.028 -12.132 1.00 94.69 102 GLU A N 1
ATOM 804 C CA . GLU A 1 102 ? 20.235 4.446 -11.478 1.00 94.69 102 GLU A CA 1
ATOM 805 C C . GLU A 1 102 ? 20.807 5.369 -10.391 1.00 94.69 102 GLU A C 1
ATOM 807 O O . GLU A 1 102 ? 21.188 4.910 -9.314 1.00 94.69 102 GLU A O 1
ATOM 812 N N . LEU A 1 103 ? 20.785 6.689 -10.615 1.00 95.19 103 LEU A N 1
ATOM 813 C CA . LEU A 1 103 ? 21.205 7.673 -9.608 1.00 95.19 103 LEU A CA 1
ATOM 814 C C . LEU A 1 103 ? 20.283 7.710 -8.377 1.00 95.19 103 LEU A C 1
ATOM 816 O O . LEU A 1 103 ? 20.728 8.061 -7.284 1.00 95.19 103 LEU A O 1
ATOM 820 N N . HIS A 1 104 ? 19.001 7.377 -8.543 1.00 94.12 104 HIS A N 1
ATOM 821 C CA . HIS A 1 104 ? 18.018 7.354 -7.457 1.00 94.12 104 HIS A CA 1
ATOM 822 C C . HIS A 1 104 ? 17.966 6.002 -6.730 1.00 94.12 104 HIS A C 1
ATOM 824 O O . HIS A 1 104 ? 17.727 5.974 -5.520 1.00 94.12 104 HIS A O 1
ATOM 830 N N . GLY A 1 105 ? 18.182 4.907 -7.460 1.00 96.31 105 GLY A N 1
ATOM 831 C CA . GLY A 1 105 ? 18.111 3.529 -6.984 1.00 96.31 105 GLY A CA 1
ATOM 832 C C . GLY A 1 105 ? 16.710 2.909 -7.082 1.00 96.31 105 GLY A C 1
ATOM 833 O O . GLY A 1 105 ? 15.704 3.520 -6.713 1.00 96.31 105 GLY A O 1
ATOM 834 N N . ALA A 1 106 ? 16.655 1.647 -7.524 1.00 95.62 106 ALA A N 1
ATOM 835 C CA . ALA A 1 106 ? 15.406 0.920 -7.786 1.00 95.62 106 ALA A CA 1
ATOM 836 C C . ALA A 1 106 ? 14.488 0.822 -6.558 1.00 95.62 106 ALA A C 1
ATOM 838 O O . ALA A 1 106 ? 13.282 1.011 -6.679 1.00 95.62 106 ALA A O 1
ATOM 839 N N . ASP A 1 107 ? 15.051 0.554 -5.373 1.00 96.56 107 ASP A N 1
ATOM 840 C CA . ASP A 1 107 ? 14.280 0.425 -4.126 1.00 96.56 107 ASP A CA 1
ATOM 841 C C . ASP A 1 107 ? 13.550 1.727 -3.776 1.00 96.56 107 ASP A C 1
ATOM 843 O O . ASP A 1 107 ? 12.366 1.713 -3.439 1.00 96.56 107 ASP A O 1
ATOM 847 N N . LYS A 1 108 ? 14.230 2.869 -3.931 1.00 96.75 108 LYS A N 1
ATOM 848 C CA . LYS A 1 108 ? 13.642 4.181 -3.666 1.00 96.75 108 LYS A CA 1
ATOM 849 C C . LYS A 1 108 ? 12.495 4.471 -4.631 1.00 96.75 108 LYS A C 1
ATOM 851 O O . LYS A 1 108 ? 11.413 4.839 -4.183 1.00 96.75 108 LYS A O 1
ATOM 856 N N . ILE A 1 109 ? 12.711 4.252 -5.928 1.00 97.38 109 ILE A N 1
ATOM 857 C CA . ILE A 1 109 ? 11.680 4.458 -6.955 1.00 97.38 109 ILE A CA 1
ATOM 858 C C . ILE A 1 109 ? 10.480 3.538 -6.692 1.00 97.38 109 ILE A C 1
ATOM 860 O O . ILE A 1 109 ? 9.344 3.997 -6.700 1.00 97.38 109 ILE A O 1
ATOM 864 N N . ALA A 1 110 ? 10.708 2.263 -6.370 1.00 97.69 110 ALA A N 1
ATOM 865 C CA . ALA A 1 110 ? 9.644 1.312 -6.051 1.00 97.69 110 ALA A CA 1
ATOM 866 C C . ALA A 1 110 ? 8.785 1.751 -4.851 1.00 97.69 110 ALA A C 1
ATOM 868 O O . ALA A 1 110 ? 7.558 1.661 -4.901 1.00 97.69 110 ALA A O 1
ATOM 869 N N . ARG A 1 111 ? 9.403 2.274 -3.785 1.00 97.25 111 ARG A N 1
ATOM 870 C CA . ARG A 1 111 ? 8.676 2.826 -2.626 1.00 97.25 111 ARG A CA 1
ATOM 871 C C . ARG A 1 111 ? 7.866 4.065 -2.991 1.00 97.25 111 ARG A C 1
ATOM 873 O O . ARG A 1 111 ? 6.723 4.186 -2.559 1.00 97.25 111 ARG A O 1
ATOM 880 N N . GLU A 1 112 ? 8.432 4.958 -3.799 1.00 97.12 112 GLU A N 1
ATOM 881 C CA . GLU A 1 112 ? 7.718 6.135 -4.302 1.00 97.12 112 GLU A CA 1
ATOM 882 C C . GLU A 1 112 ? 6.502 5.731 -5.146 1.00 97.12 112 GLU A C 1
ATOM 884 O O . GLU A 1 112 ? 5.430 6.308 -4.978 1.00 97.12 112 GLU A O 1
ATOM 889 N N . LEU A 1 113 ? 6.627 4.701 -5.990 1.00 98.06 113 LEU A N 1
ATOM 890 C CA . LEU A 1 113 ? 5.511 4.163 -6.772 1.00 98.06 113 LEU A CA 1
ATOM 891 C C . LEU A 1 113 ? 4.393 3.611 -5.879 1.00 98.06 113 LEU A C 1
ATOM 893 O O . LEU A 1 113 ? 3.223 3.877 -6.152 1.00 98.06 113 LEU A O 1
ATOM 897 N N . ILE A 1 114 ? 4.722 2.882 -4.805 1.00 98.06 114 ILE A N 1
ATOM 898 C CA . ILE A 1 114 ? 3.732 2.386 -3.828 1.00 98.06 114 ILE A CA 1
ATOM 899 C C . ILE A 1 114 ? 2.990 3.556 -3.169 1.00 98.06 114 ILE A C 1
ATOM 901 O O . ILE A 1 114 ? 1.758 3.554 -3.112 1.00 98.06 114 ILE A O 1
ATOM 905 N N . GLN A 1 115 ? 3.730 4.563 -2.700 1.00 97.56 115 GLN A N 1
ATOM 906 C CA . GLN A 1 115 ? 3.170 5.745 -2.038 1.00 97.56 115 GLN A CA 1
ATOM 907 C C . GLN A 1 115 ? 2.241 6.520 -2.970 1.00 97.56 115 GLN A C 1
ATOM 909 O O . GLN A 1 115 ? 1.076 6.750 -2.640 1.00 97.56 115 GLN A O 1
ATOM 914 N N . GLN A 1 116 ? 2.723 6.846 -4.171 1.00 98.25 116 GLN A N 1
ATOM 915 C CA . GLN A 1 116 ? 1.939 7.565 -5.169 1.00 98.25 116 GLN A CA 1
ATOM 916 C C . GLN A 1 116 ? 0.694 6.768 -5.563 1.00 98.25 116 GLN A C 1
ATOM 918 O O . GLN A 1 116 ? -0.401 7.326 -5.577 1.00 98.25 116 GLN A O 1
ATOM 923 N N . SER A 1 117 ? 0.824 5.460 -5.802 1.00 98.50 117 SER A N 1
ATOM 924 C CA . SER A 1 117 ? -0.317 4.594 -6.130 1.00 98.50 117 SER A CA 1
ATOM 925 C C . SER A 1 117 ? -1.364 4.588 -5.023 1.00 98.50 117 SER A C 1
ATOM 927 O O . SER A 1 117 ? -2.554 4.651 -5.321 1.00 98.50 117 SER A O 1
ATOM 929 N N . SER A 1 118 ? -0.934 4.560 -3.760 1.00 98.25 118 SER A N 1
ATOM 930 C CA . SER A 1 118 ? -1.830 4.609 -2.599 1.00 98.25 118 SER A CA 1
ATOM 931 C C . SER A 1 118 ? -2.561 5.951 -2.516 1.00 98.25 118 SER A C 1
ATOM 933 O O . SER A 1 118 ? -3.781 5.962 -2.359 1.00 98.25 118 SER A O 1
ATOM 935 N N . SER A 1 119 ? -1.856 7.074 -2.717 1.00 98.19 119 SER A N 1
ATOM 936 C CA . SER A 1 119 ? -2.484 8.404 -2.791 1.00 98.19 119 SER A CA 1
ATOM 937 C C . SER A 1 119 ? -3.503 8.481 -3.918 1.00 98.19 119 SER A C 1
ATOM 939 O O . SER A 1 119 ? -4.645 8.841 -3.674 1.00 98.19 119 SER A O 1
ATOM 941 N N . LEU A 1 120 ? -3.131 8.083 -5.137 1.00 98.25 120 LEU A N 1
ATOM 942 C CA . LEU A 1 120 ? -4.022 8.108 -6.298 1.00 98.25 120 LEU A CA 1
ATOM 943 C C . LEU A 1 120 ? -5.256 7.217 -6.098 1.00 98.25 120 LEU A C 1
ATOM 945 O O . LEU A 1 120 ? -6.359 7.605 -6.481 1.00 98.25 120 LEU A O 1
ATOM 949 N N . THR A 1 121 ? -5.098 6.035 -5.494 1.00 98.44 121 THR A N 1
ATOM 950 C CA . THR A 1 121 ? -6.238 5.181 -5.136 1.00 98.44 121 THR A CA 1
ATOM 951 C C . THR A 1 121 ? -7.146 5.872 -4.125 1.00 98.44 121 THR A C 1
ATOM 953 O O . THR A 1 121 ? -8.359 5.906 -4.334 1.00 98.44 121 THR A O 1
ATOM 956 N N . PHE A 1 122 ? -6.584 6.434 -3.053 1.00 98.25 122 PHE A N 1
ATOM 957 C CA . PHE 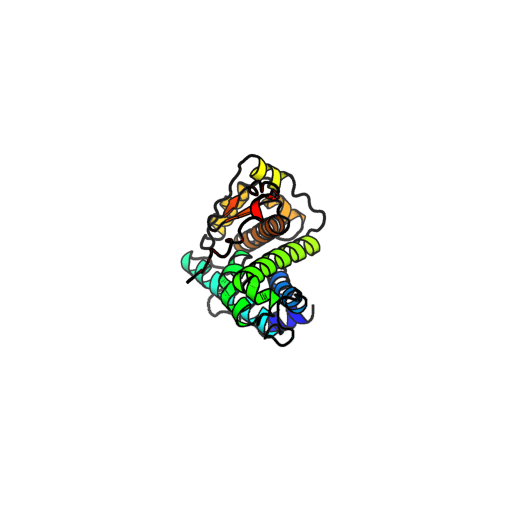A 1 122 ? -7.358 7.140 -2.037 1.00 98.25 122 PHE A CA 1
ATOM 958 C C . PHE A 1 122 ? -8.084 8.357 -2.622 1.00 98.25 122 PHE A C 1
ATOM 960 O O . PHE A 1 122 ? -9.287 8.487 -2.427 1.00 98.25 122 PHE A O 1
ATOM 967 N N . ASP A 1 123 ? -7.409 9.181 -3.421 1.00 97.75 123 ASP A N 1
ATOM 968 C CA . ASP A 1 123 ? -7.985 10.380 -4.037 1.00 97.75 123 ASP A CA 1
ATOM 969 C C . ASP A 1 123 ? -9.144 10.040 -4.991 1.00 97.75 123 ASP A C 1
ATOM 971 O O . ASP A 1 123 ? -10.133 10.768 -5.061 1.00 97.75 123 ASP A O 1
ATOM 975 N N . ILE A 1 124 ? -9.068 8.911 -5.705 1.00 97.25 124 ILE A N 1
ATOM 976 C CA . ILE A 1 124 ? -10.150 8.449 -6.591 1.00 97.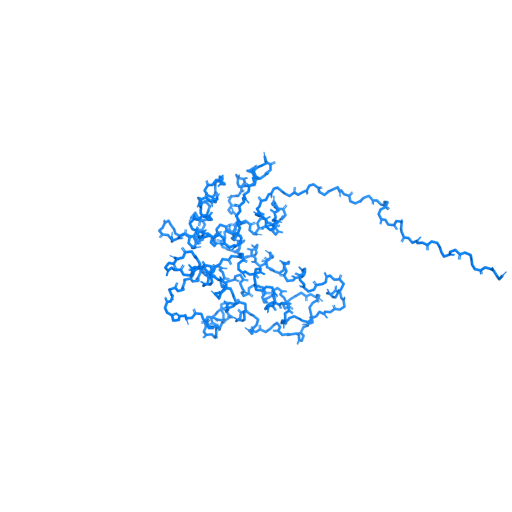25 124 ILE A CA 1
ATOM 977 C C . ILE A 1 124 ? -11.336 7.888 -5.794 1.00 97.25 124 ILE A C 1
ATOM 979 O O . ILE A 1 124 ? -12.487 8.110 -6.169 1.00 97.25 124 ILE A O 1
ATOM 983 N N . ARG A 1 125 ? -11.071 7.148 -4.713 1.00 96.56 125 ARG A N 1
ATOM 984 C CA . ARG A 1 125 ? -12.097 6.471 -3.897 1.00 96.56 125 ARG A CA 1
ATOM 985 C C . ARG A 1 125 ? -12.789 7.414 -2.909 1.00 96.56 125 ARG A C 1
ATOM 987 O O . ARG A 1 125 ? -13.972 7.256 -2.640 1.00 96.56 125 ARG A O 1
ATOM 994 N N . ALA A 1 126 ? -12.035 8.357 -2.360 1.00 94.44 126 ALA A N 1
ATOM 995 C CA . ALA A 1 126 ? -12.375 9.153 -1.186 1.00 94.44 126 ALA A CA 1
ATOM 996 C C . ALA A 1 126 ? -11.948 10.627 -1.343 1.00 94.44 126 ALA A C 1
ATOM 998 O O . ALA A 1 126 ? -11.733 11.331 -0.357 1.00 94.44 126 ALA A O 1
ATOM 999 N N . GLY A 1 127 ? -11.805 11.109 -2.581 1.00 86.44 127 GLY A N 1
ATOM 1000 C CA . GLY A 1 127 ? -11.421 12.490 -2.865 1.00 86.44 127 GLY A CA 1
ATOM 1001 C C . GLY A 1 127 ? -12.325 13.506 -2.163 1.00 86.44 127 GLY A C 1
ATOM 1002 O O . GLY A 1 127 ? -13.550 13.431 -2.244 1.00 86.44 127 GLY A O 1
ATOM 1003 N N . GLY A 1 128 ? -11.704 14.467 -1.476 1.00 87.38 128 GLY A N 1
ATOM 1004 C CA . GLY A 1 128 ? -12.407 15.493 -0.699 1.00 87.38 128 GLY A CA 1
ATOM 1005 C C . GLY A 1 128 ? -12.882 15.042 0.684 1.00 87.38 128 GLY A C 1
ATOM 1006 O O . GLY A 1 128 ? -13.591 15.803 1.340 1.00 87.38 128 GLY A O 1
ATOM 1007 N N . ALA A 1 129 ? -12.512 13.840 1.132 1.00 94.31 129 ALA A N 1
ATOM 1008 C CA . ALA A 1 129 ? -12.789 13.410 2.492 1.00 94.31 129 ALA A CA 1
ATOM 1009 C C . ALA A 1 129 ? -12.032 14.253 3.529 1.00 94.31 129 ALA A C 1
ATOM 1011 O O . ALA A 1 129 ? -10.901 14.691 3.299 1.00 94.31 129 ALA A O 1
ATOM 1012 N N . ASP A 1 130 ? -12.672 14.459 4.677 1.00 95.38 130 ASP A N 1
ATOM 1013 C CA . ASP A 1 130 ? -12.070 15.156 5.805 1.00 95.38 130 ASP A CA 1
ATOM 1014 C C . ASP A 1 130 ? -11.112 14.220 6.548 1.00 95.38 130 ASP A C 1
ATOM 1016 O O . ASP A 1 130 ? -11.485 13.131 6.979 1.00 95.38 130 ASP A O 1
ATOM 1020 N N . VAL A 1 131 ? -9.860 14.648 6.654 1.00 97.25 131 VAL A N 1
ATOM 1021 C CA . VAL A 1 131 ? -8.763 13.907 7.288 1.00 97.25 131 VAL A CA 1
ATOM 1022 C C . VAL A 1 131 ? -8.050 14.764 8.335 1.00 97.25 131 VAL A C 1
ATOM 1024 O O . VAL A 1 131 ? -6.956 14.411 8.774 1.00 97.25 131 VAL A O 1
ATOM 1027 N N . GLU A 1 132 ? -8.625 15.913 8.700 1.00 97.00 132 GLU A N 1
ATOM 1028 C CA . GLU A 1 132 ? -7.949 16.913 9.525 1.00 97.00 132 GLU A CA 1
ATOM 1029 C C . GLU A 1 132 ? -7.680 16.397 10.942 1.00 97.00 132 GLU A C 1
ATOM 1031 O O . GLU A 1 132 ? -6.549 16.489 11.414 1.00 97.00 132 GLU A O 1
ATOM 1036 N N . GLU A 1 133 ? -8.658 15.739 11.574 1.00 97.12 133 GLU A N 1
ATOM 1037 C CA . GLU A 1 133 ? -8.488 15.150 12.914 1.00 97.12 133 GLU A CA 1
ATOM 1038 C C . GLU A 1 133 ? -7.366 14.098 12.957 1.00 97.12 133 GLU A C 1
ATOM 1040 O O . GLU A 1 133 ? -6.590 14.034 13.914 1.00 97.12 133 GLU A O 1
ATOM 1045 N N . ILE A 1 134 ? -7.232 13.303 11.888 1.00 97.94 134 ILE A N 1
ATOM 1046 C CA . ILE A 1 134 ? -6.184 12.281 11.763 1.00 97.94 134 ILE A CA 1
ATOM 1047 C C . ILE A 1 134 ? -4.808 12.950 11.752 1.00 97.94 134 ILE A C 1
ATOM 1049 O O . ILE A 1 134 ? -3.860 12.443 12.348 1.00 97.94 134 ILE A O 1
ATOM 1053 N N . ILE A 1 135 ? -4.677 14.085 11.071 1.00 97.25 135 ILE A N 1
ATOM 1054 C CA . ILE A 1 135 ? -3.404 14.800 10.956 1.00 97.25 135 ILE A CA 1
ATOM 1055 C C . ILE A 1 135 ? -3.082 15.540 12.237 1.00 97.25 135 ILE A C 1
ATOM 1057 O O . ILE A 1 135 ? -1.955 15.421 12.719 1.00 97.25 135 ILE A O 1
ATOM 1061 N N . GLU A 1 136 ? -4.061 16.229 12.820 1.00 97.25 136 GLU A N 1
ATOM 1062 C CA . GLU A 1 136 ? -3.910 16.922 14.097 1.00 97.25 136 GLU A CA 1
ATOM 1063 C C . GLU A 1 136 ? -3.410 15.960 15.184 1.00 97.25 136 GLU A C 1
ATOM 1065 O O . GLU A 1 136 ? -2.502 16.297 15.952 1.00 97.25 136 GLU A O 1
ATOM 1070 N N . TYR A 1 137 ? -3.912 14.720 15.200 1.00 97.44 137 TYR A N 1
ATOM 1071 C CA . TYR A 1 137 ? -3.412 13.672 16.089 1.00 97.44 137 TYR A CA 1
ATOM 1072 C C . TYR A 1 137 ? -1.892 13.474 15.969 1.00 97.44 137 TYR A C 1
ATOM 1074 O O . TYR A 1 137 ? -1.191 13.455 16.982 1.00 97.44 137 TYR A O 1
ATOM 1082 N N . PHE A 1 138 ? -1.345 13.374 14.754 1.00 96.31 138 PHE A N 1
ATOM 1083 C CA . PHE A 1 138 ? 0.102 13.220 14.567 1.00 96.31 138 PHE A CA 1
ATOM 1084 C C . PHE A 1 138 ? 0.867 14.527 14.817 1.00 96.31 138 PHE A C 1
ATOM 1086 O O . PHE A 1 138 ? 1.958 14.503 15.391 1.00 96.31 138 PHE A O 1
ATOM 1093 N N . GLU A 1 139 ? 0.318 15.680 14.434 1.00 93.56 139 GLU A N 1
ATOM 1094 C CA . GLU A 1 139 ? 0.958 16.985 14.637 1.00 93.56 139 GLU A CA 1
ATOM 1095 C C . GLU A 1 139 ? 1.140 17.339 16.116 1.00 93.56 139 GLU A C 1
ATOM 1097 O O . GLU A 1 139 ? 2.186 17.882 16.498 1.00 93.56 139 GLU A O 1
ATOM 1102 N N . THR A 1 140 ? 0.173 16.951 16.951 1.00 94.06 140 THR A N 1
ATOM 1103 C CA . THR A 1 140 ? 0.181 17.132 18.412 1.00 94.06 140 THR A CA 1
ATOM 1104 C C . THR A 1 140 ? 1.038 16.102 19.159 1.00 94.06 140 THR A C 1
ATOM 1106 O O . THR A 1 140 ? 1.122 16.136 20.388 1.00 94.06 140 THR A O 1
ATOM 1109 N N . GLY A 1 141 ? 1.754 15.234 18.435 1.00 91.00 141 GLY A N 1
ATOM 1110 C CA . GLY A 1 141 ? 2.712 14.277 18.994 1.00 91.00 141 GLY A CA 1
ATOM 1111 C C . GLY A 1 141 ? 2.178 12.854 19.147 1.00 91.00 141 GLY A C 1
ATOM 1112 O O . GLY A 1 141 ? 2.882 12.011 19.706 1.00 91.00 141 GLY A O 1
ATOM 1113 N N . GLY A 1 142 ? 0.975 12.570 18.640 1.00 92.81 142 GLY A N 1
ATOM 1114 C CA . GLY A 1 142 ? 0.479 11.210 18.482 1.00 92.81 142 GLY A CA 1
ATOM 1115 C C . GLY A 1 142 ? 1.425 10.368 17.625 1.00 92.81 142 GLY A C 1
ATOM 1116 O O . GLY A 1 142 ? 2.070 10.845 16.686 1.00 92.81 142 GLY A O 1
ATOM 1117 N N . ALA A 1 143 ? 1.534 9.093 17.975 1.00 92.75 143 ALA A N 1
ATOM 1118 C CA . ALA A 1 143 ? 2.355 8.133 17.260 1.00 92.75 143 ALA A CA 1
ATOM 1119 C C . ALA A 1 143 ? 1.638 6.790 17.253 1.00 92.75 143 ALA A C 1
ATOM 1121 O O . ALA A 1 143 ? 1.272 6.260 18.301 1.00 92.75 143 ALA A O 1
ATOM 1122 N N . LEU A 1 144 ? 1.484 6.226 16.062 1.00 93.75 144 LEU A N 1
ATOM 1123 C CA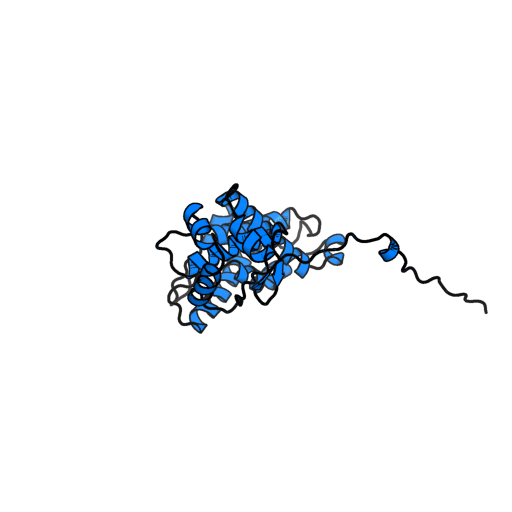 . LEU A 1 144 ? 0.812 4.957 15.864 1.00 93.75 144 LEU A CA 1
ATOM 1124 C C . LEU A 1 144 ? 1.864 3.882 15.614 1.00 93.75 144 LEU A C 1
ATOM 1126 O O . LEU A 1 144 ? 2.517 3.881 14.573 1.00 93.75 144 LEU A O 1
ATOM 1130 N N . GLN A 1 145 ? 2.026 2.969 16.567 1.00 91.00 145 GLN A N 1
ATOM 1131 C CA . GLN A 1 145 ? 2.964 1.852 16.459 1.00 91.00 145 GLN A CA 1
ATOM 1132 C C . GLN A 1 145 ? 2.221 0.608 15.976 1.00 91.00 145 GLN A C 1
ATOM 1134 O O . GLN A 1 145 ? 1.567 -0.078 16.759 1.00 91.00 145 GLN A O 1
ATOM 1139 N N . VAL A 1 146 ? 2.311 0.326 14.678 1.00 88.25 146 VAL A N 1
ATOM 1140 C CA . VAL A 1 146 ? 1.699 -0.856 14.065 1.00 88.25 146 VAL A CA 1
ATOM 1141 C C . VAL A 1 146 ? 2.760 -1.556 13.230 1.00 88.25 146 VAL A C 1
ATOM 1143 O O . VAL A 1 146 ? 3.247 -1.013 12.242 1.00 88.25 146 VAL A O 1
ATOM 1146 N N . GLY A 1 147 ? 3.140 -2.758 13.661 1.00 86.31 147 GLY A N 1
ATOM 1147 C CA . GLY A 1 147 ? 4.136 -3.565 12.965 1.00 86.31 147 GLY A CA 1
ATOM 1148 C C . GLY A 1 147 ? 3.576 -4.207 11.697 1.00 86.31 147 GLY A C 1
ATOM 1149 O O . GLY A 1 147 ? 2.420 -4.621 11.659 1.00 86.31 147 GLY A O 1
ATOM 1150 N N . GLU A 1 148 ? 4.424 -4.369 10.683 1.00 86.25 148 GLU A N 1
ATOM 1151 C CA . GLU A 1 148 ? 4.061 -4.979 9.389 1.00 86.25 148 GLU A CA 1
ATOM 1152 C C . GLU A 1 148 ? 3.588 -6.442 9.528 1.00 86.25 148 GLU A C 1
ATOM 1154 O O . GLU A 1 148 ? 2.752 -6.930 8.766 1.00 86.25 148 GLU A O 1
ATOM 1159 N N . ASP A 1 149 ? 4.088 -7.132 10.554 1.00 91.62 149 ASP A N 1
ATOM 1160 C CA . ASP A 1 149 ? 3.731 -8.507 10.901 1.00 91.62 149 ASP A CA 1
ATOM 1161 C C . ASP A 1 149 ? 2.583 -8.597 11.927 1.00 91.62 149 ASP A C 1
ATOM 1163 O O . ASP A 1 149 ? 2.283 -9.701 12.371 1.00 91.62 149 ASP A O 1
ATOM 1167 N N . ALA A 1 150 ? 1.963 -7.495 12.366 1.00 93.69 150 ALA A N 1
ATOM 1168 C CA . ALA A 1 150 ? 0.903 -7.530 13.384 1.00 93.69 150 ALA A CA 1
ATOM 1169 C C . ALA A 1 150 ? -0.405 -8.137 12.845 1.00 93.69 150 ALA A C 1
ATOM 1171 O O . ALA A 1 150 ? -0.725 -7.965 11.668 1.00 93.69 150 ALA A O 1
ATOM 1172 N N . SER A 1 151 ? -1.167 -8.827 13.704 1.00 96.75 151 SER A N 1
ATOM 1173 C CA . SER A 1 151 ? -2.482 -9.371 13.341 1.00 96.75 151 SER A CA 1
ATOM 1174 C C . SER A 1 151 ? -3.457 -8.256 12.964 1.00 96.75 151 SER A C 1
ATOM 1176 O O . SER A 1 151 ? -3.370 -7.138 13.474 1.00 96.75 151 SER A O 1
ATOM 1178 N N . ALA A 1 152 ? -4.436 -8.563 12.119 1.00 96.94 152 ALA A N 1
ATOM 1179 C CA . ALA A 1 152 ? -5.464 -7.619 11.706 1.00 96.94 152 ALA A CA 1
ATOM 1180 C C . ALA A 1 152 ? -6.246 -7.052 12.904 1.00 96.94 152 ALA A C 1
ATOM 1182 O O . ALA A 1 152 ? -6.575 -5.869 12.933 1.00 96.94 152 ALA A O 1
ATOM 1183 N N . SER A 1 153 ? -6.518 -7.871 13.923 1.00 96.88 153 SER A N 1
ATOM 1184 C CA . SER A 1 153 ? -7.173 -7.416 15.155 1.00 96.88 153 SER A CA 1
ATOM 1185 C C . SER A 1 153 ? -6.314 -6.426 15.947 1.00 96.88 153 SER A C 1
ATOM 1187 O O . SER A 1 153 ? -6.832 -5.408 16.399 1.00 96.88 153 SER A O 1
ATOM 1189 N N . ALA A 1 154 ? -5.009 -6.680 16.074 1.00 96.38 154 ALA A N 1
ATOM 1190 C CA . ALA A 1 154 ? -4.084 -5.774 16.750 1.00 96.38 154 ALA A CA 1
ATOM 1191 C C . ALA A 1 154 ? -3.915 -4.459 15.975 1.00 96.38 154 ALA A C 1
ATOM 1193 O O . ALA A 1 154 ? -3.833 -3.390 16.574 1.00 96.38 154 ALA A O 1
ATOM 1194 N N . CYS A 1 155 ? -3.906 -4.523 14.642 1.00 96.62 155 CYS A N 1
ATOM 1195 C CA . CYS A 1 155 ? -3.867 -3.336 13.797 1.00 96.62 155 CYS A CA 1
ATOM 1196 C C . CYS A 1 155 ? -5.116 -2.472 13.990 1.00 96.62 155 CYS A C 1
ATOM 1198 O O . CYS A 1 155 ? -4.969 -1.283 14.254 1.00 96.62 155 CYS A O 1
ATOM 1200 N N . VAL A 1 156 ? -6.321 -3.059 13.956 1.00 97.19 156 VAL A N 1
ATOM 1201 C CA . VAL A 1 156 ? -7.573 -2.330 14.239 1.00 97.19 156 VAL A CA 1
ATOM 1202 C C . VAL A 1 156 ? -7.547 -1.676 15.620 1.00 97.19 156 VAL A C 1
ATOM 1204 O O . VAL A 1 156 ? -7.841 -0.492 15.710 1.00 97.19 156 VAL A O 1
ATOM 1207 N N . GLN A 1 157 ? -7.114 -2.387 16.665 1.00 96.69 157 GLN A N 1
ATOM 1208 C CA . GLN A 1 157 ? -6.971 -1.801 18.007 1.00 96.69 157 GLN A CA 1
ATOM 1209 C C . GLN A 1 157 ? -6.030 -0.589 18.020 1.00 96.69 157 GLN A C 1
ATOM 1211 O O . GLN A 1 157 ? -6.279 0.383 18.726 1.00 96.69 157 GLN A O 1
ATOM 1216 N N . GLY A 1 158 ? -4.949 -0.630 17.236 1.00 96.19 158 GLY A N 1
ATOM 1217 C CA . GLY A 1 158 ? -4.075 0.522 17.040 1.00 96.19 158 GLY A CA 1
ATOM 1218 C C . GLY A 1 158 ? -4.783 1.668 16.314 1.00 96.19 158 GLY A C 1
ATOM 1219 O O . GLY A 1 158 ? -4.725 2.808 16.769 1.00 96.19 158 GLY A O 1
ATOM 1220 N N . TYR A 1 159 ? -5.476 1.382 15.210 1.00 97.31 159 TYR A N 1
ATOM 1221 C CA . TYR A 1 159 ? -6.172 2.395 14.409 1.00 97.31 159 TYR A CA 1
ATOM 1222 C C . TYR A 1 159 ? -7.323 3.076 15.158 1.00 97.31 159 TYR A C 1
ATOM 1224 O O . TYR A 1 159 ? -7.534 4.266 14.959 1.00 97.31 159 TYR A O 1
ATOM 1232 N N . GLU A 1 160 ? -7.998 2.378 16.075 1.00 97.06 160 GLU A N 1
ATOM 1233 C CA . GLU A 1 160 ? -9.020 2.951 16.968 1.00 97.06 160 GLU A CA 1
ATOM 1234 C C . GLU A 1 160 ? -8.473 4.060 17.886 1.00 97.06 160 GLU A C 1
ATOM 1236 O O . GLU A 1 160 ? -9.240 4.860 18.415 1.00 97.06 160 GLU A O 1
ATOM 1241 N N . THR A 1 161 ? -7.151 4.139 18.078 1.00 96.69 161 THR A N 1
ATOM 1242 C CA . THR A 1 161 ? -6.523 5.220 18.859 1.00 96.69 161 THR A CA 1
ATOM 1243 C C . THR A 1 161 ? -6.338 6.518 18.073 1.00 96.69 161 THR A C 1
ATOM 1245 O O . THR A 1 161 ? -6.019 7.540 18.682 1.00 96.69 161 THR A O 1
ATOM 1248 N N . VAL A 1 162 ? -6.522 6.485 16.747 1.00 98.00 162 VAL A N 1
ATOM 1249 C CA . VAL A 1 162 ? -6.387 7.642 15.857 1.00 98.00 162 VAL A CA 1
ATOM 1250 C C . VAL A 1 162 ? -7.779 8.235 15.604 1.00 98.00 162 VAL A C 1
ATOM 1252 O O . VAL A 1 162 ? -8.586 7.595 14.924 1.00 98.00 162 VAL A O 1
ATOM 1255 N N . PRO A 1 163 ? -8.081 9.439 16.124 1.00 97.94 163 PRO A N 1
ATOM 1256 C CA . PRO A 1 163 ? -9.382 10.080 15.947 1.00 97.94 163 PRO A CA 1
ATOM 1257 C C . PRO A 1 163 ? -9.781 10.213 14.474 1.00 97.94 163 PRO A C 1
ATOM 1259 O O . PRO A 1 163 ? -8.959 10.572 13.629 1.00 97.94 163 PRO A O 1
ATOM 1262 N N . GLY A 1 164 ? -11.037 9.885 14.171 1.00 97.56 164 GLY A N 1
ATOM 1263 C CA . GLY A 1 164 ? -11.636 10.027 12.845 1.00 97.56 164 GLY A CA 1
ATOM 1264 C C . GLY A 1 164 ? -11.227 8.965 11.820 1.00 97.56 164 GLY A C 1
ATOM 1265 O O . GLY A 1 164 ? -11.850 8.883 10.763 1.00 97.56 164 GLY A O 1
ATOM 1266 N N . LEU A 1 165 ? -10.212 8.131 12.086 1.00 98.19 165 LEU A N 1
ATOM 1267 C CA . LEU A 1 165 ? -9.697 7.174 11.098 1.00 98.19 165 LEU A CA 1
ATOM 1268 C C . LEU A 1 165 ? -10.698 6.053 10.784 1.00 98.19 165 LEU A C 1
ATOM 1270 O O . LEU A 1 165 ? -10.899 5.715 9.616 1.00 98.19 165 LEU A O 1
ATOM 1274 N N . MET A 1 166 ? -11.329 5.482 11.811 1.00 98.06 166 MET A N 1
ATOM 1275 C CA . MET A 1 166 ? -12.288 4.385 11.639 1.00 98.06 166 MET A CA 1
ATOM 1276 C C . MET A 1 166 ? -13.592 4.886 11.012 1.00 98.06 166 MET A C 1
ATOM 1278 O O . MET A 1 166 ? -14.134 4.252 10.108 1.00 98.06 166 MET A O 1
ATOM 1282 N N . GLU A 1 167 ? -14.062 6.056 11.440 1.00 97.69 167 GLU A N 1
ATOM 1283 C CA . GLU A 1 167 ? -15.242 6.714 10.883 1.00 97.69 167 GLU A CA 1
ATOM 1284 C C . GLU A 1 167 ? -15.022 7.076 9.413 1.00 97.69 167 GLU A C 1
ATOM 1286 O O . GLU A 1 167 ? -15.904 6.867 8.580 1.00 97.69 167 GLU A O 1
ATOM 1291 N N . LEU A 1 168 ? -13.834 7.581 9.074 1.00 98.31 168 LEU A N 1
ATOM 1292 C CA . LEU A 1 168 ? -13.475 7.943 7.710 1.00 98.31 168 LEU A CA 1
ATOM 1293 C C . LEU A 1 168 ? -13.592 6.749 6.762 1.00 98.31 168 LEU A C 1
ATOM 1295 O O . LEU A 1 168 ? -14.280 6.866 5.748 1.00 98.31 168 LEU A O 1
ATOM 1299 N N . ILE A 1 169 ? -12.956 5.611 7.075 1.00 98.25 169 ILE A N 1
ATOM 1300 C CA . ILE A 1 169 ? -12.955 4.444 6.174 1.00 98.25 169 ILE A CA 1
ATOM 1301 C C . ILE A 1 169 ? -14.362 3.883 5.937 1.00 98.25 169 ILE A C 1
ATOM 1303 O O . ILE A 1 169 ? -14.627 3.342 4.859 1.00 98.25 169 ILE A O 1
ATOM 1307 N N . GLU A 1 170 ? -15.264 4.037 6.910 1.00 97.00 170 GLU A N 1
ATOM 1308 C CA . GLU A 1 170 ? -16.669 3.648 6.791 1.00 97.00 170 GLU A CA 1
ATOM 1309 C C . GLU A 1 170 ? -17.461 4.664 5.954 1.00 97.00 170 GLU A C 1
ATOM 1311 O O . GLU A 1 170 ? -18.164 4.278 5.017 1.00 97.00 170 GLU A O 1
ATOM 1316 N N . ASN A 1 171 ? -17.291 5.963 6.220 1.00 96.75 171 ASN A N 1
ATOM 1317 C CA . ASN A 1 171 ? -17.999 7.047 5.531 1.00 96.75 171 ASN A CA 1
ATOM 1318 C C . ASN A 1 171 ? -17.676 7.123 4.036 1.00 96.75 171 ASN A C 1
ATOM 1320 O O . ASN A 1 171 ? -18.563 7.381 3.221 1.00 96.75 171 ASN A O 1
ATOM 1324 N N . VAL A 1 172 ? -16.417 6.884 3.666 1.00 96.31 172 VAL A N 1
ATOM 1325 C CA . VAL A 1 172 ? -15.965 6.920 2.264 1.00 96.31 172 VAL A CA 1
ATOM 1326 C C . VAL A 1 172 ? -16.103 5.563 1.566 1.00 96.31 172 VAL A C 1
ATOM 1328 O O . VAL A 1 172 ? -15.730 5.416 0.406 1.00 96.31 172 VAL A O 1
ATOM 1331 N N . GLY A 1 173 ? -16.643 4.555 2.260 1.00 96.06 173 GLY A N 1
ATOM 1332 C CA . GLY A 1 173 ? -16.950 3.248 1.684 1.00 96.06 173 GLY A CA 1
ATOM 1333 C C . GLY A 1 173 ? -15.735 2.367 1.381 1.00 96.06 173 GLY A C 1
ATOM 1334 O O . GLY A 1 173 ? -15.865 1.411 0.616 1.00 96.06 173 GLY A O 1
ATOM 1335 N N . LEU A 1 174 ? -14.568 2.642 1.976 1.00 97.25 174 LEU A N 1
ATOM 1336 C CA . LEU A 1 174 ? -13.402 1.754 1.881 1.00 97.25 174 LEU A CA 1
ATOM 1337 C C . LEU A 1 174 ? -13.605 0.465 2.687 1.00 97.25 174 LEU A C 1
ATOM 1339 O O . LEU A 1 174 ? -13.119 -0.591 2.288 1.00 97.25 174 LEU A O 1
ATOM 1343 N N . ALA A 1 175 ? -14.356 0.528 3.787 1.00 97.38 175 ALA A N 1
ATOM 1344 C CA . ALA A 1 175 ? -14.786 -0.638 4.544 1.00 97.38 175 ALA A CA 1
ATOM 1345 C C . ALA A 1 175 ? -16.258 -0.508 4.946 1.00 97.38 175 ALA A C 1
ATOM 1347 O O . ALA A 1 175 ? -16.732 0.556 5.322 1.00 97.38 175 ALA A O 1
ATOM 1348 N N . LYS A 1 176 ? -17.002 -1.615 4.901 1.00 95.31 176 LYS A N 1
ATOM 1349 C CA . LYS A 1 176 ? -18.352 -1.660 5.479 1.00 95.31 176 LYS A CA 1
ATOM 1350 C C . LYS A 1 176 ? -18.256 -1.753 7.003 1.00 95.31 176 LYS A C 1
ATOM 1352 O O . LYS A 1 176 ? -17.351 -2.400 7.521 1.00 95.31 176 LYS A O 1
ATOM 1357 N N . VAL A 1 177 ? -19.280 -1.275 7.707 1.00 92.38 177 VAL A N 1
ATOM 1358 C CA . VAL A 1 177 ? -19.423 -1.447 9.170 1.00 92.38 177 VAL A CA 1
ATOM 1359 C C . VAL A 1 177 ? -19.408 -2.928 9.597 1.00 92.38 177 VAL A C 1
ATOM 1361 O O . VAL A 1 177 ? -19.052 -3.278 10.720 1.00 92.38 177 VAL A O 1
ATOM 1364 N N . SER A 1 178 ? -19.780 -3.847 8.707 1.00 95.06 178 SER A N 1
ATOM 1365 C CA . SER A 1 178 ? -19.734 -5.291 8.965 1.00 95.06 178 SER A CA 1
ATOM 1366 C C . SER A 1 178 ? -18.434 -5.967 8.510 1.00 95.06 178 SER A C 1
ATOM 1368 O O . SER A 1 178 ? -18.344 -7.190 8.585 1.00 95.06 178 SER A O 1
ATOM 1370 N N . ALA A 1 179 ? -17.463 -5.224 7.972 1.00 96.44 179 ALA A N 1
ATOM 1371 C CA . ALA A 1 179 ? -16.239 -5.797 7.419 1.00 96.44 179 ALA A CA 1
ATOM 1372 C C . ALA A 1 179 ? -15.334 -6.371 8.523 1.00 96.44 179 ALA A C 1
ATOM 1374 O O . ALA A 1 179 ? -15.238 -5.818 9.621 1.00 96.44 179 ALA A O 1
ATOM 1375 N N . GLY A 1 180 ? -14.644 -7.475 8.236 1.00 97.19 180 GLY A N 1
ATOM 1376 C CA . GLY A 1 180 ? -13.682 -8.063 9.170 1.00 97.19 180 GLY A CA 1
ATOM 1377 C C . GLY A 1 180 ? -12.482 -7.147 9.442 1.00 97.19 180 GLY A C 1
ATOM 1378 O O . GLY A 1 180 ? -12.211 -6.202 8.695 1.00 97.19 180 GLY A O 1
ATOM 1379 N N . SER A 1 181 ? -11.720 -7.449 10.497 1.00 97.81 181 SER A N 1
ATOM 1380 C CA . SER A 1 181 ? -10.539 -6.659 10.878 1.00 97.81 181 SER A CA 1
ATOM 1381 C C . SER A 1 181 ? -9.492 -6.562 9.766 1.00 97.81 181 SER A C 1
ATOM 1383 O O . SER A 1 181 ? -8.803 -5.549 9.683 1.00 97.81 181 SER A O 1
ATOM 1385 N N . GLY A 1 182 ? -9.382 -7.574 8.897 1.00 97.81 182 GLY A N 1
ATOM 1386 C CA . GLY A 1 182 ? -8.453 -7.568 7.763 1.00 97.81 182 GLY A CA 1
ATOM 1387 C C . GLY A 1 182 ? -8.749 -6.444 6.770 1.00 97.81 182 GLY A C 1
ATOM 1388 O O . GLY A 1 182 ? -7.871 -5.635 6.478 1.00 97.81 182 GLY A O 1
ATOM 1389 N N . VAL A 1 183 ? -10.003 -6.337 6.317 1.00 98.56 183 VAL A N 1
ATOM 1390 C CA . VAL A 1 183 ? -10.437 -5.295 5.367 1.00 98.56 183 VAL A CA 1
ATOM 1391 C C . VAL A 1 183 ? -10.355 -3.909 5.999 1.00 98.56 183 VAL A C 1
ATOM 1393 O O . VAL A 1 183 ? -9.858 -2.980 5.368 1.00 98.56 183 VAL A O 1
ATOM 1396 N N . ARG A 1 184 ? -10.773 -3.769 7.265 1.00 98.50 184 ARG A N 1
ATOM 1397 C CA . ARG A 1 184 ? -10.632 -2.506 8.009 1.00 98.50 184 ARG A CA 1
ATOM 1398 C C . ARG A 1 184 ? -9.174 -2.076 8.129 1.00 98.50 184 ARG A C 1
ATOM 1400 O O . ARG A 1 184 ? -8.861 -0.923 7.870 1.00 98.50 184 ARG A O 1
ATOM 1407 N N . SER A 1 185 ? -8.278 -3.012 8.441 1.00 97.94 185 SER A N 1
ATOM 1408 C CA . SER A 1 185 ? -6.843 -2.731 8.508 1.00 97.94 185 SER A CA 1
ATOM 1409 C C . SER A 1 185 ? -6.287 -2.295 7.154 1.00 97.94 185 SER A C 1
ATOM 1411 O O . SER A 1 185 ? -5.578 -1.299 7.086 1.00 97.94 185 SER A O 1
ATOM 1413 N N . ALA A 1 186 ? -6.647 -2.992 6.070 1.00 98.44 186 ALA A N 1
ATOM 1414 C CA . ALA A 1 186 ? -6.256 -2.606 4.714 1.00 98.44 186 ALA A CA 1
ATOM 1415 C C . ALA A 1 186 ? -6.731 -1.185 4.361 1.00 98.44 186 ALA A C 1
ATOM 1417 O O . ALA A 1 186 ? -5.977 -0.411 3.773 1.00 98.44 186 ALA A O 1
ATOM 1418 N N . ALA A 1 187 ? -7.965 -0.836 4.739 1.00 98.62 187 ALA A N 1
ATOM 1419 C CA . ALA A 1 187 ? -8.551 0.474 4.480 1.00 98.62 187 ALA A CA 1
ATOM 1420 C C . ALA A 1 187 ? -7.847 1.584 5.275 1.00 98.62 187 ALA A C 1
ATOM 1422 O O . ALA A 1 187 ? -7.487 2.605 4.693 1.00 98.62 187 ALA A O 1
ATOM 1423 N N . CYS A 1 188 ? -7.592 1.374 6.572 1.00 98.31 188 CYS A N 1
ATOM 1424 C CA . CYS A 1 188 ? -6.837 2.320 7.397 1.00 98.31 188 CYS A CA 1
ATOM 1425 C C . CYS A 1 188 ? -5.429 2.554 6.842 1.00 98.31 188 CYS A C 1
ATOM 1427 O O . CYS A 1 188 ? -4.981 3.696 6.753 1.00 98.31 188 CYS A O 1
ATOM 1429 N N . GLU A 1 189 ? -4.736 1.489 6.429 1.00 97.62 189 GLU A N 1
ATOM 1430 C CA . GLU A 1 189 ? -3.407 1.620 5.832 1.00 97.62 189 GLU A CA 1
ATOM 1431 C C . GLU A 1 189 ? -3.429 2.405 4.521 1.00 97.62 189 GLU A C 1
ATOM 1433 O O . GLU A 1 189 ? -2.512 3.185 4.294 1.00 97.62 189 GLU A O 1
ATOM 1438 N N . LEU A 1 190 ? -4.466 2.271 3.684 1.00 98.50 190 LEU A N 1
ATOM 1439 C CA . LEU A 1 190 ? -4.595 3.080 2.467 1.00 98.50 190 LEU A CA 1
ATOM 1440 C C . LEU A 1 190 ? -4.670 4.574 2.784 1.00 98.50 190 LEU A C 1
ATOM 1442 O O . LEU A 1 190 ? -3.968 5.359 2.148 1.00 98.50 190 LEU A O 1
ATOM 1446 N N . VAL A 1 191 ? -5.484 4.961 3.770 1.00 98.25 191 VAL A N 1
ATOM 1447 C CA . VAL A 1 191 ? -5.591 6.363 4.200 1.00 98.25 191 VAL A CA 1
ATOM 1448 C C . VAL A 1 191 ? -4.237 6.862 4.696 1.00 98.25 191 VAL A C 1
ATOM 1450 O O . VAL A 1 191 ? -3.735 7.880 4.225 1.00 98.25 191 VAL A O 1
ATOM 1453 N N . LEU A 1 192 ? -3.622 6.139 5.634 1.00 97.50 192 LEU A N 1
ATOM 1454 C CA . LEU A 1 192 ? -2.360 6.558 6.240 1.00 97.50 192 LEU A CA 1
ATOM 1455 C C . LEU A 1 192 ? -1.236 6.628 5.199 1.00 97.50 192 LEU A C 1
ATOM 1457 O O . LEU A 1 192 ? -0.470 7.588 5.185 1.00 97.50 192 LEU A O 1
ATOM 1461 N N . GLU A 1 193 ? -1.158 5.664 4.283 1.00 97.00 193 GLU A N 1
ATOM 1462 C CA . GLU A 1 193 ? -0.159 5.665 3.216 1.00 97.00 193 GLU A CA 1
ATOM 1463 C C . GLU A 1 193 ? -0.371 6.811 2.217 1.00 97.00 193 GLU A C 1
ATOM 1465 O O . GLU A 1 193 ? 0.596 7.444 1.784 1.00 97.00 193 GLU A O 1
ATOM 1470 N N . ALA A 1 194 ? -1.624 7.146 1.897 1.00 97.62 194 ALA A N 1
ATOM 1471 C CA . ALA A 1 194 ? -1.939 8.324 1.096 1.00 97.62 194 ALA A CA 1
ATOM 1472 C C . ALA A 1 194 ? -1.464 9.614 1.784 1.00 97.62 194 ALA A C 1
ATOM 1474 O O . ALA A 1 194 ? -0.800 10.440 1.155 1.00 97.62 194 ALA A O 1
ATOM 1475 N N . LEU A 1 195 ? -1.702 9.764 3.091 1.00 97.25 195 LEU A N 1
ATOM 1476 C CA . LEU A 1 195 ? -1.226 10.920 3.862 1.00 97.25 195 LEU A CA 1
ATOM 1477 C C . LEU A 1 195 ? 0.308 11.003 3.922 1.00 97.25 195 LEU A C 1
ATOM 1479 O O . LEU A 1 195 ? 0.861 12.107 3.889 1.00 97.25 195 LEU A O 1
ATOM 1483 N N . VAL A 1 196 ? 1.005 9.861 3.963 1.00 96.25 196 VAL A N 1
ATOM 1484 C CA . VAL A 1 196 ? 2.475 9.796 3.852 1.00 96.25 196 VAL A CA 1
ATOM 1485 C C . VAL A 1 196 ? 2.933 10.295 2.487 1.00 96.25 196 VAL A C 1
ATOM 1487 O O . VAL A 1 196 ? 3.807 11.159 2.405 1.00 96.25 196 VAL A O 1
ATOM 1490 N N . SER A 1 197 ? 2.313 9.807 1.410 1.00 96.38 197 SER A N 1
ATOM 1491 C CA . SER A 1 197 ? 2.614 10.245 0.043 1.00 96.38 197 SER A CA 1
ATOM 1492 C C . SER A 1 197 ? 2.372 11.748 -0.152 1.00 96.38 197 SER A C 1
ATOM 1494 O O . SER A 1 197 ? 3.130 12.423 -0.848 1.00 96.38 197 SER A O 1
ATOM 1496 N N . GLN A 1 198 ? 1.344 12.294 0.501 1.00 95.31 198 GLN A N 1
ATOM 1497 C CA . GLN A 1 198 ? 1.013 13.723 0.505 1.00 95.31 198 GLN A CA 1
ATOM 1498 C C . GLN A 1 198 ? 1.899 14.551 1.455 1.00 95.31 198 GLN A C 1
ATOM 1500 O O . GLN A 1 198 ? 1.728 15.766 1.550 1.00 95.31 198 GLN A O 1
ATOM 1505 N N . LYS A 1 199 ? 2.857 13.916 2.148 1.00 95.94 199 LYS A N 1
ATOM 1506 C CA . LYS A 1 199 ? 3.769 14.521 3.137 1.00 95.94 199 LYS A CA 1
ATOM 1507 C C . LYS A 1 199 ? 3.064 15.140 4.352 1.00 95.94 199 LYS A C 1
ATOM 1509 O O . LYS A 1 199 ? 3.655 15.965 5.051 1.00 95.94 199 LYS A O 1
ATOM 1514 N N . ARG A 1 200 ? 1.821 14.735 4.621 1.00 95.19 200 ARG A N 1
ATOM 1515 C CA . ARG A 1 200 ? 1.014 15.208 5.761 1.00 95.19 200 ARG A CA 1
ATOM 1516 C C . ARG A 1 200 ? 1.374 14.465 7.048 1.00 95.19 200 ARG A C 1
ATOM 1518 O O . ARG A 1 200 ? 1.322 15.048 8.123 1.00 95.19 200 ARG A O 1
ATOM 1525 N N . ILE A 1 201 ? 1.813 13.213 6.925 1.00 95.56 201 ILE A N 1
ATOM 1526 C CA . ILE A 1 201 ? 2.392 12.415 8.016 1.00 95.56 201 ILE A CA 1
ATOM 1527 C C . ILE A 1 201 ? 3.663 11.701 7.527 1.00 95.56 201 ILE A C 1
ATOM 1529 O O . ILE A 1 201 ? 3.977 11.713 6.336 1.00 95.56 201 ILE A O 1
ATOM 1533 N N . ALA A 1 202 ? 4.397 11.052 8.431 1.00 92.88 202 ALA A N 1
ATOM 1534 C CA . ALA A 1 202 ? 5.556 10.227 8.101 1.00 92.88 202 ALA A CA 1
ATOM 1535 C C . ALA A 1 202 ? 5.357 8.760 8.493 1.00 92.88 202 ALA A C 1
ATOM 1537 O O . ALA A 1 202 ? 4.679 8.439 9.469 1.00 92.88 202 ALA A O 1
ATOM 1538 N N . ARG A 1 203 ? 6.020 7.875 7.742 1.00 88.50 203 ARG A N 1
ATOM 1539 C CA . ARG A 1 203 ? 6.112 6.437 8.009 1.00 88.50 203 ARG A CA 1
ATOM 1540 C C . ARG A 1 203 ? 7.541 6.059 8.381 1.00 88.50 203 ARG A C 1
ATOM 1542 O O . ARG A 1 203 ? 8.502 6.530 7.776 1.00 88.50 203 ARG A O 1
ATOM 1549 N N . SER A 1 204 ? 7.663 5.157 9.341 1.00 84.62 204 SER A N 1
ATOM 1550 C CA . SER A 1 204 ? 8.886 4.434 9.687 1.00 84.62 204 SER A CA 1
ATOM 1551 C C . SER A 1 204 ? 8.595 2.932 9.716 1.00 84.62 204 SER A C 1
ATOM 1553 O O . SER A 1 204 ? 7.440 2.519 9.632 1.00 84.62 204 SER A O 1
ATOM 1555 N N . SER A 1 205 ? 9.621 2.101 9.895 1.00 73.06 205 SER A N 1
ATOM 1556 C CA . SER A 1 205 ? 9.427 0.658 10.108 1.00 73.06 205 SER A CA 1
ATOM 1557 C C . SER A 1 205 ? 8.644 0.326 11.386 1.00 73.06 205 SER A C 1
ATOM 1559 O O . SER A 1 205 ? 8.128 -0.780 11.512 1.00 73.06 205 SER A O 1
ATOM 1561 N N . ALA A 1 206 ? 8.553 1.265 12.332 1.00 75.69 206 ALA A N 1
ATOM 1562 C CA . ALA A 1 206 ? 7.837 1.091 13.592 1.00 75.69 206 ALA A CA 1
ATOM 1563 C C . ALA A 1 206 ? 6.361 1.543 13.522 1.00 75.69 206 ALA A C 1
ATOM 1565 O O . ALA A 1 206 ? 5.574 1.212 14.406 1.00 75.69 206 ALA A O 1
ATOM 1566 N N . GLY A 1 207 ? 5.972 2.279 12.471 1.00 85.94 207 GLY A N 1
ATOM 1567 C CA . GLY A 1 207 ? 4.614 2.792 12.281 1.00 85.94 207 GLY A CA 1
ATOM 1568 C C . GLY A 1 207 ? 4.577 4.236 11.772 1.00 85.94 207 GLY A C 1
ATOM 1569 O O . GLY A 1 207 ? 5.481 4.662 11.048 1.00 85.94 207 GLY A O 1
ATOM 1570 N N . TYR A 1 208 ? 3.545 4.991 12.154 1.00 87.75 208 TYR A N 1
ATOM 1571 C CA . TYR A 1 208 ? 3.253 6.338 11.649 1.00 87.75 208 TYR A CA 1
ATOM 1572 C C . TYR A 1 208 ? 3.476 7.416 12.713 1.00 87.75 208 TYR A C 1
ATOM 1574 O O . TYR A 1 208 ? 3.155 7.234 13.891 1.00 87.75 208 TYR A O 1
ATOM 1582 N N . THR A 1 209 ? 4.032 8.550 12.292 1.00 89.88 209 THR A N 1
ATOM 1583 C CA . THR A 1 209 ? 4.377 9.694 13.147 1.00 89.88 209 THR A CA 1
ATOM 1584 C C . THR A 1 209 ? 4.158 11.011 12.405 1.00 89.88 209 THR A C 1
ATOM 1586 O O . THR A 1 209 ? 3.883 11.030 11.206 1.00 89.88 209 THR A O 1
ATOM 1589 N N . ARG A 1 210 ? 4.370 12.143 13.083 1.00 88.00 210 ARG A N 1
ATOM 1590 C CA . ARG A 1 210 ? 4.473 13.454 12.427 1.00 88.00 210 ARG A CA 1
ATOM 1591 C C . ARG A 1 210 ? 5.583 13.488 11.374 1.00 88.00 210 ARG A C 1
ATOM 1593 O O . ARG A 1 210 ? 6.645 12.890 11.574 1.00 88.00 210 ARG A O 1
ATOM 1600 N N . THR A 1 211 ? 5.388 14.275 10.317 1.00 77.88 211 THR A N 1
ATOM 1601 C CA . THR A 1 211 ? 6.456 14.637 9.377 1.00 77.88 211 THR A CA 1
ATOM 1602 C C . THR A 1 211 ? 7.596 15.380 10.101 1.00 77.88 211 THR A C 1
ATOM 1604 O O . THR A 1 211 ? 7.335 16.324 10.857 1.00 77.88 211 THR A O 1
ATOM 1607 N N . PRO A 1 212 ? 8.871 14.984 9.916 1.00 78.00 212 PRO A N 1
ATO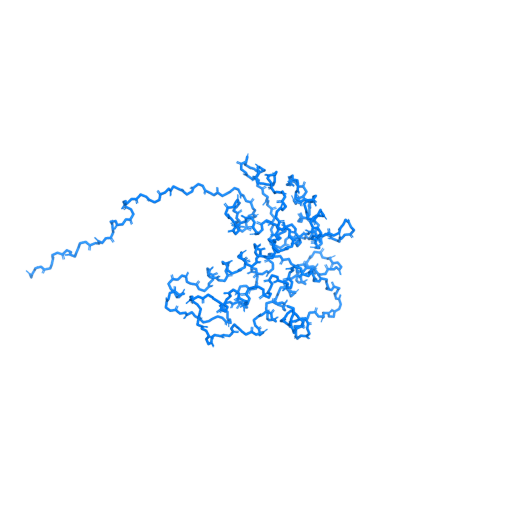M 1608 C CA . PRO A 1 212 ? 10.007 15.741 10.435 1.00 78.00 212 PRO A CA 1
ATOM 1609 C C . PRO A 1 212 ? 10.060 17.144 9.824 1.00 78.00 212 PRO A C 1
ATOM 1611 O O . PRO A 1 212 ? 9.835 17.311 8.627 1.00 78.00 212 PRO A O 1
ATOM 1614 N N . TYR A 1 213 ? 10.416 18.152 10.622 1.00 69.44 213 TYR A N 1
ATOM 1615 C CA . TYR A 1 213 ? 10.685 19.488 10.092 1.00 69.44 213 TYR A CA 1
ATOM 1616 C C . TYR A 1 213 ? 11.948 19.431 9.222 1.00 69.44 213 TYR A C 1
ATOM 1618 O O . TYR A 1 213 ? 13.047 19.225 9.738 1.00 69.44 213 TYR A O 1
ATOM 1626 N N . GLN A 1 214 ? 11.806 19.576 7.904 1.00 57.47 214 GLN A N 1
ATOM 1627 C CA . GLN A 1 214 ? 12.952 19.795 7.026 1.00 57.47 214 GLN A CA 1
ATOM 1628 C C . GLN A 1 214 ? 13.293 21.283 7.053 1.00 57.47 214 GLN A C 1
ATOM 1630 O O . GLN A 1 214 ? 12.516 22.105 6.568 1.00 57.47 214 GLN A O 1
ATOM 1635 N N . ASN A 1 215 ? 14.457 21.635 7.609 1.00 41.69 215 ASN A N 1
ATOM 1636 C CA . ASN A 1 215 ? 15.009 22.971 7.395 1.00 41.69 215 ASN A CA 1
ATOM 1637 C C . ASN A 1 215 ? 15.135 23.207 5.878 1.00 41.69 215 ASN A C 1
ATOM 1639 O O . ASN A 1 215 ? 15.578 22.297 5.166 1.00 41.69 215 ASN A O 1
ATOM 1643 N N . PRO A 1 216 ? 14.774 24.396 5.362 1.00 44.50 216 PRO A N 1
ATOM 1644 C CA . PRO A 1 216 ? 15.108 24.747 3.990 1.00 44.50 216 PRO A CA 1
ATOM 1645 C C . PRO A 1 216 ? 16.626 24.624 3.822 1.00 44.50 216 PRO A C 1
ATOM 1647 O O . PRO A 1 216 ? 17.378 25.142 4.646 1.00 44.50 216 PRO A O 1
ATOM 1650 N N . LYS A 1 217 ? 17.069 23.892 2.792 1.00 45.06 217 LYS A N 1
ATOM 1651 C CA . LYS A 1 217 ? 18.496 23.736 2.490 1.00 45.06 217 LYS A CA 1
ATOM 1652 C C . LYS A 1 217 ? 19.109 25.120 2.271 1.00 45.06 217 LYS A C 1
ATOM 1654 O O . LYS A 1 217 ? 18.709 25.823 1.344 1.00 45.06 217 LYS A O 1
ATOM 1659 N N . THR A 1 218 ? 20.038 25.514 3.133 1.00 43.84 218 THR A N 1
ATOM 1660 C CA . THR A 1 218 ? 20.825 26.743 2.988 1.00 43.84 218 THR A CA 1
ATOM 1661 C C . THR A 1 218 ? 21.883 26.543 1.895 1.00 43.84 218 THR A C 1
ATOM 1663 O O . THR A 1 218 ? 22.359 25.427 1.698 1.00 43.84 218 THR A O 1
ATOM 1666 N N . GLU A 1 219 ? 22.275 27.609 1.189 1.00 46.94 219 GLU A N 1
ATOM 1667 C CA . GLU A 1 219 ? 23.280 27.584 0.100 1.00 46.94 219 GLU A CA 1
ATOM 1668 C C . GLU A 1 219 ? 24.654 26.995 0.500 1.00 46.94 219 GLU A C 1
ATOM 1670 O O . GLU A 1 219 ? 25.455 26.667 -0.373 1.00 46.94 219 GLU A O 1
ATOM 1675 N N . GLU A 1 220 ? 24.923 26.805 1.795 1.00 46.81 220 GLU A N 1
ATOM 1676 C CA . GLU A 1 220 ? 26.167 26.227 2.323 1.00 46.81 220 GLU A CA 1
ATOM 1677 C C . GLU A 1 220 ? 26.347 24.726 2.013 1.00 46.81 220 GLU A C 1
ATOM 1679 O O . GLU A 1 220 ? 27.478 24.248 2.000 1.00 46.81 220 GLU A O 1
ATOM 1684 N N . ASP A 1 221 ? 25.283 23.993 1.661 1.00 45.12 221 ASP A N 1
ATOM 1685 C CA . ASP A 1 221 ? 25.371 22.567 1.285 1.00 45.12 221 ASP A CA 1
ATOM 1686 C C . ASP A 1 221 ? 26.018 22.327 -0.103 1.00 45.12 221 ASP A C 1
ATOM 1688 O O . ASP A 1 221 ? 26.225 21.180 -0.501 1.00 45.12 221 ASP A O 1
ATOM 1692 N N . TYR A 1 222 ? 26.344 23.386 -0.860 1.00 51.59 222 TYR A N 1
ATOM 1693 C CA . TYR A 1 222 ? 26.977 23.287 -2.187 1.00 51.59 222 TYR A CA 1
ATOM 1694 C C . TYR A 1 222 ? 28.504 23.469 -2.195 1.00 51.59 222 TYR A C 1
ATOM 1696 O O . TYR A 1 222 ? 29.120 23.312 -3.251 1.00 51.59 222 TYR A O 1
ATOM 1704 N N . GLN A 1 223 ? 29.153 23.764 -1.064 1.00 46.19 223 GLN A N 1
ATOM 1705 C CA . GLN A 1 223 ? 30.617 23.894 -1.015 1.00 46.19 223 GLN A CA 1
ATOM 1706 C C . GLN A 1 223 ? 31.283 22.620 -0.496 1.00 46.19 223 GLN A C 1
ATOM 1708 O O . GLN A 1 223 ? 31.662 22.502 0.663 1.00 46.19 223 GLN A O 1
ATOM 1713 N N . GLY A 1 224 ? 31.449 21.668 -1.411 1.00 44.28 224 GLY A N 1
ATOM 1714 C CA . GLY A 1 224 ? 32.232 20.453 -1.207 1.00 44.28 224 GLY A CA 1
ATOM 1715 C C . GLY A 1 224 ? 32.887 19.985 -2.503 1.00 44.28 224 GLY A C 1
ATOM 1716 O O . GLY A 1 224 ? 32.767 18.820 -2.862 1.00 44.28 224 GLY A O 1
ATOM 1717 N N . PHE A 1 225 ? 33.523 20.897 -3.244 1.00 45.97 225 PHE A N 1
ATOM 1718 C CA . PHE A 1 225 ? 34.568 20.514 -4.192 1.00 45.97 225 PHE A CA 1
ATOM 1719 C C . PHE A 1 225 ? 35.902 20.694 -3.476 1.00 45.97 225 PHE A C 1
ATOM 1721 O O . PHE A 1 225 ? 36.291 21.822 -3.180 1.00 45.97 225 PHE A O 1
ATOM 1728 N N . ASP A 1 226 ? 36.563 19.577 -3.177 1.00 49.31 226 ASP A N 1
ATOM 1729 C CA . ASP A 1 226 ? 37.963 19.578 -2.774 1.00 49.31 226 ASP A CA 1
ATOM 1730 C C . ASP A 1 226 ? 38.789 20.262 -3.870 1.00 49.31 226 ASP A C 1
ATOM 1732 O O . ASP A 1 226 ? 38.788 19.857 -5.036 1.00 49.31 226 ASP A O 1
ATOM 1736 N N . ASP A 1 227 ? 39.468 21.331 -3.469 1.00 46.81 227 ASP A N 1
ATOM 1737 C CA . ASP A 1 227 ? 40.492 22.021 -4.239 1.00 46.81 227 ASP A CA 1
ATOM 1738 C C . ASP A 1 227 ? 41.599 21.001 -4.583 1.00 46.81 227 ASP A C 1
ATOM 1740 O O . ASP A 1 227 ? 42.133 20.362 -3.665 1.00 46.81 227 ASP A O 1
ATOM 1744 N N . PRO A 1 228 ? 41.939 20.757 -5.864 1.00 44.03 228 PRO A N 1
ATOM 1745 C CA . PRO A 1 228 ? 43.002 19.825 -6.208 1.00 44.03 228 PRO A CA 1
ATOM 1746 C C . PRO A 1 228 ? 44.335 20.433 -5.775 1.00 44.03 228 PRO A C 1
ATOM 1748 O O . PRO A 1 228 ? 44.930 21.251 -6.474 1.00 44.03 228 PRO A O 1
ATOM 1751 N N . GLY A 1 229 ? 44.779 20.020 -4.588 1.00 41.09 229 GLY A N 1
ATOM 1752 C CA . GLY A 1 229 ? 46.053 20.397 -4.007 1.00 41.09 229 GLY A CA 1
ATOM 1753 C C . GLY A 1 229 ? 47.205 20.206 -4.991 1.00 41.09 229 GLY A C 1
ATOM 1754 O O . GLY A 1 229 ? 47.387 19.136 -5.571 1.00 41.09 229 GLY A O 1
ATOM 1755 N N . ASP A 1 230 ? 47.951 21.295 -5.138 1.00 44.22 230 ASP A N 1
ATOM 1756 C CA . ASP A 1 230 ? 49.276 21.452 -5.726 1.00 44.22 230 ASP A CA 1
ATOM 1757 C C . ASP A 1 230 ? 50.068 20.138 -5.882 1.00 44.22 230 ASP A C 1
ATOM 1759 O O . ASP A 1 230 ? 50.559 19.556 -4.913 1.00 44.22 230 ASP A O 1
ATOM 1763 N N . VAL A 1 231 ? 50.261 19.703 -7.130 1.00 43.50 231 VAL A N 1
ATOM 1764 C CA . VAL A 1 231 ? 51.331 18.766 -7.489 1.00 43.50 231 VAL A CA 1
ATOM 1765 C C . VAL A 1 231 ? 52.364 19.555 -8.277 1.00 43.50 231 VAL A C 1
ATOM 1767 O O . VAL A 1 231 ? 52.270 19.687 -9.497 1.00 43.50 231 VAL A O 1
ATOM 1770 N N . THR A 1 232 ? 53.362 20.074 -7.565 1.00 39.88 232 THR A N 1
ATOM 1771 C CA . THR A 1 232 ? 54.622 20.509 -8.169 1.00 39.88 232 THR A CA 1
ATOM 1772 C C . THR A 1 232 ? 55.746 19.590 -7.678 1.00 39.88 232 THR A C 1
ATOM 1774 O O . THR A 1 232 ? 55.803 19.244 -6.501 1.00 39.88 232 THR A O 1
ATOM 1777 N N . ILE A 1 233 ? 56.557 19.169 -8.652 1.00 42.09 233 ILE A N 1
ATOM 1778 C CA . ILE A 1 233 ? 57.630 18.154 -8.690 1.00 42.09 233 ILE A CA 1
ATOM 1779 C C . ILE A 1 233 ? 58.579 18.181 -7.485 1.00 42.09 233 ILE A C 1
ATOM 1781 O O . ILE A 1 233 ? 59.067 19.283 -7.149 1.00 42.09 233 ILE A O 1
#

pLDDT: mean 90.16, std 14.67, range [39.88, 98.62]

Secondary structure (DSSP, 8-state):
-HHHHHHHHHS----TTSEE---HHHHHHHHHHHHHHHH-TTB-TTSS-STHHHHHHHHHHHHHHHHHHHHHT-SEE---HHHHHHTHHHHHTT--B-HHHHHH-HHHHHHHHHHHHHHHHHHHHHTT---HHHHHHHHTT--B---TT--HHHHHHHHTTSTTHHHHHHHTTSS-TT--HHHHHHHHHHHHHHHHHTTSSEEETTEEEPPP------GGGG-----------

Foldseek 3Di:
DVLLVCLVVQAPQDDPQAAEDEQVLNSQLLVQLLVVQCVDPFWPVPFLSDSVLSSLLNNQQSVLQVVLCVVVVNRYRYGALLSSLSCLCSQLVRTDGDPNNVVCDSSNVSLLSSLVSLLVSCCVQPNPFDCPQQLVCQVVWHFQFDASSDDLVVLVVSQVVRPPLQVSCCVSVQDPPPGDSRSSSRSSRSVQSSCCSVQSWHADNRGIHRRDDDDDDDPVVPPPDPDPDDDDD

Sequence (233 aa):
ETGIDITRQEAWVARDGMCVEIPDFVEETVERIAFLARDDRRIDQRSGVSQRMPITIMETIVSNAERRALRHGEDITVPRIADLYAALPAITGKMELEYEGELHGADKIARELIQQSSSLTFDIRAGGADVEEIIEYFETGGALQVGEDASASACVQGYETVPGLMELIENVGLAKVSAGSGVRSAACELVLEALVSQKRIARSSAGYTRTPYQNPKTEEDYQGFDDPGDVTI